Protein AF-0000000074209478 (afdb_homodimer)

Organism: NCBI:txid88382

pLDDT: mean 83.2, std 15.39, range [47.16, 98.06]

Solvent-accessible surface area (backbone atoms only — not comparable to full-atom values): 11309 Å² total; per-residue (Å²): 133,81,71,73,77,68,70,70,72,69,79,75,62,57,63,67,58,50,50,52,51,30,50,51,49,30,54,43,50,51,52,50,49,60,56,48,70,37,58,68,56,39,52,49,30,51,49,51,50,53,49,50,50,53,41,52,52,50,50,49,51,51,32,50,64,69,69,39,89,73,80,72,54,58,20,70,34,52,72,64,50,32,52,51,48,47,52,51,53,52,51,54,42,41,76,72,67,51,70,102,133,81,71,73,77,69,74,71,72,68,80,73,61,58,63,67,58,50,50,53,51,30,50,51,49,31,52,44,50,52,52,51,50,60,56,48,71,38,58,68,57,39,52,49,31,52,47,49,49,52,48,52,50,52,40,52,52,50,50,47,50,52,32,49,64,69,70,40,89,74,78,73,55,57,23,69,32,51,72,64,49,30,52,52,49,49,51,51,53,51,51,52,42,42,75,71,68,52,70,103

Foldseek 3Di:
DPPPPVPPPPPDPDVVVVVVVVVVVVVVVVVVVVQVVPVVSVVVVVVVVVVVVVVLVVLVVLCVVVVHDDPDPCVPADPVRNVVSSVVSVVVVVVVPDDD/DPPPPVPPPPPDPDVVVVVVVVVVVVVVVVVVVVQCVPVVSVVVVVVVVVVVVVVLVVLVVLCVVVVHDDPDPCVPADPVRNVVSSVVSVVVVVVVPDDD

Structure (mmCIF, N/CA/C/O backbone):
data_AF-0000000074209478-model_v1
#
loop_
_entity.id
_entity.type
_entity.pdbx_description
1 polymer 'Uncharacterized protein'
#
loop_
_atom_site.group_PDB
_atom_site.id
_atom_site.type_symbol
_atom_site.label_atom_id
_atom_site.label_alt_id
_atom_site.label_comp_id
_atom_site.label_asym_id
_atom_site.label_entity_id
_atom_site.label_seq_id
_atom_site.pdbx_PDB_ins_code
_atom_site.Cartn_x
_atom_site.Cartn_y
_atom_site.Cartn_z
_atom_site.occupancy
_atom_site.B_iso_or_equiv
_atom_site.auth_seq_id
_atom_site.auth_comp_id
_atom_site.auth_asym_id
_atom_site.auth_atom_id
_atom_site.pdbx_PDB_model_num
ATOM 1 N N . MET A 1 1 ? -29.688 -46.781 -6.461 1 49.22 1 MET A N 1
ATOM 2 C CA . MET A 1 1 ? -29.109 -46.125 -7.637 1 49.22 1 MET A CA 1
ATOM 3 C C . MET A 1 1 ? -28.656 -44.719 -7.309 1 49.22 1 MET A C 1
ATOM 5 O O . MET A 1 1 ? -29.484 -43.812 -7.121 1 49.22 1 MET A O 1
ATOM 9 N N . VAL A 1 2 ? -27.688 -44.562 -6.438 1 57.16 2 VAL A N 1
ATOM 10 C CA . VAL A 1 2 ? -27.141 -43.312 -5.938 1 57.16 2 VAL A CA 1
ATOM 11 C C . VAL A 1 2 ? -26.609 -42.469 -7.105 1 57.16 2 VAL A C 1
ATOM 13 O O . VAL A 1 2 ? -25.875 -42.969 -7.953 1 57.16 2 VAL A O 1
ATOM 16 N N . TRP A 1 3 ? -27.438 -41.656 -7.742 1 52.91 3 TRP A N 1
ATOM 17 C CA . TRP A 1 3 ? -27.031 -40.719 -8.773 1 52.91 3 TRP A CA 1
ATOM 18 C C . TRP A 1 3 ? -25.75 -39.969 -8.359 1 52.91 3 TRP A C 1
ATOM 20 O O . TRP A 1 3 ? -25.734 -39.281 -7.332 1 52.91 3 TRP A O 1
ATOM 30 N N . PRO A 1 4 ? -24.656 -40.344 -8.82 1 51.47 4 PRO A N 1
ATOM 31 C CA . PRO A 1 4 ? -23.469 -39.594 -8.422 1 51.47 4 PRO A CA 1
ATOM 32 C C . PRO A 1 4 ? -23.594 -38.094 -8.695 1 51.47 4 PRO A C 1
ATOM 34 O O . PRO A 1 4 ? -24.234 -37.688 -9.68 1 51.47 4 PRO A O 1
ATOM 37 N N . PHE A 1 5 ? -24.078 -37.312 -7.691 1 52.06 5 PHE A N 1
ATOM 38 C CA . PHE A 1 5 ? -24.031 -35.875 -7.855 1 52.06 5 PHE A CA 1
ATOM 39 C C . PHE A 1 5 ? -22.812 -35.469 -8.664 1 52.06 5 PHE A C 1
ATOM 41 O O . PHE A 1 5 ? -21.672 -35.625 -8.211 1 52.06 5 PHE A O 1
ATOM 48 N N . LEU A 1 6 ? -22.797 -35.75 -9.945 1 48.56 6 LEU A N 1
ATOM 49 C CA . LEU A 1 6 ? -21.766 -35.219 -10.836 1 48.56 6 LEU A CA 1
ATOM 50 C C . LEU A 1 6 ? -21.406 -33.781 -10.461 1 48.56 6 LEU A C 1
ATOM 52 O O . LEU A 1 6 ? -22.234 -32.875 -10.57 1 48.56 6 LEU A O 1
ATOM 56 N N . THR A 1 7 ? -20.859 -33.5 -9.383 1 52 7 THR A N 1
ATOM 57 C CA . THR A 1 7 ? -20.328 -32.156 -9.188 1 52 7 THR A CA 1
ATOM 58 C C . THR A 1 7 ? -19.781 -31.578 -10.5 1 52 7 THR A C 1
ATOM 60 O O . THR A 1 7 ? -18.906 -32.188 -11.125 1 52 7 THR A O 1
ATOM 63 N N . ARG A 1 8 ? -20.734 -31.219 -11.406 1 51.62 8 ARG A N 1
ATOM 64 C CA . ARG A 1 8 ? -20.359 -30.562 -12.656 1 51.62 8 ARG A CA 1
ATOM 65 C C . ARG A 1 8 ? -19.031 -29.828 -12.516 1 51.62 8 ARG A C 1
ATOM 67 O O . ARG A 1 8 ? -18.875 -28.969 -11.656 1 51.62 8 ARG A O 1
ATOM 74 N N . ALA A 1 9 ? -18.047 -30.469 -12.969 1 55.09 9 ALA A N 1
ATOM 75 C CA . ALA A 1 9 ? -16.703 -29.875 -12.992 1 55.09 9 ALA A CA 1
ATOM 76 C C . ALA A 1 9 ? -16.75 -28.438 -13.523 1 55.09 9 ALA A C 1
ATOM 78 O O . ALA A 1 9 ? -17.391 -28.172 -14.539 1 55.09 9 ALA A O 1
ATOM 79 N N . LYS A 1 10 ? -16.969 -27.422 -12.711 1 58.12 10 LYS A N 1
ATOM 80 C CA . LYS A 1 10 ? -16.859 -26.062 -13.203 1 58.12 10 LYS A CA 1
ATOM 81 C C . LYS A 1 10 ? -15.859 -25.953 -14.344 1 58.12 10 LYS A C 1
ATOM 83 O O . LYS A 1 10 ? -14.781 -26.562 -14.289 1 58.12 10 LYS A O 1
ATOM 88 N N . PRO A 1 11 ? -16.422 -25.578 -15.555 1 59.03 11 PRO A N 1
ATOM 89 C CA . PRO A 1 11 ? -15.516 -25.484 -16.703 1 59.03 11 PRO A CA 1
ATOM 90 C C . PRO A 1 11 ? -14.164 -24.859 -16.344 1 59.03 11 PRO A C 1
ATOM 92 O O . PRO A 1 11 ? -14.109 -23.938 -15.531 1 59.03 11 PRO A O 1
ATOM 95 N N . ALA A 1 12 ? -13.148 -25.719 -16.547 1 69.69 12 ALA A N 1
ATOM 96 C CA . ALA A 1 12 ? -11.766 -25.297 -16.359 1 69.69 12 ALA A CA 1
ATOM 97 C C . ALA A 1 12 ? -11.492 -23.984 -17.094 1 69.69 12 ALA A C 1
ATOM 99 O O . ALA A 1 12 ? -12.055 -23.75 -18.172 1 69.69 12 ALA A O 1
ATOM 100 N N . PRO A 1 13 ? -10.984 -22.953 -16.438 1 75.62 13 PRO A N 1
ATOM 101 C CA . PRO A 1 13 ? -10.656 -21.703 -17.125 1 75.62 13 PRO A CA 1
ATOM 102 C C . PRO A 1 13 ? -9.859 -21.938 -18.406 1 75.62 13 PRO A C 1
ATOM 104 O O . PRO A 1 13 ? -9.266 -23 -18.594 1 75.62 13 PRO A O 1
ATOM 107 N N . ASP A 1 14 ? -10.031 -21.125 -19.422 1 86.81 14 ASP A N 1
ATOM 108 C CA . ASP A 1 14 ? -9.258 -21.141 -20.656 1 86.81 14 ASP A CA 1
ATOM 109 C C . ASP A 1 14 ? -7.77 -21.328 -20.359 1 86.81 14 ASP A C 1
ATOM 111 O O . ASP A 1 14 ? -7.156 -20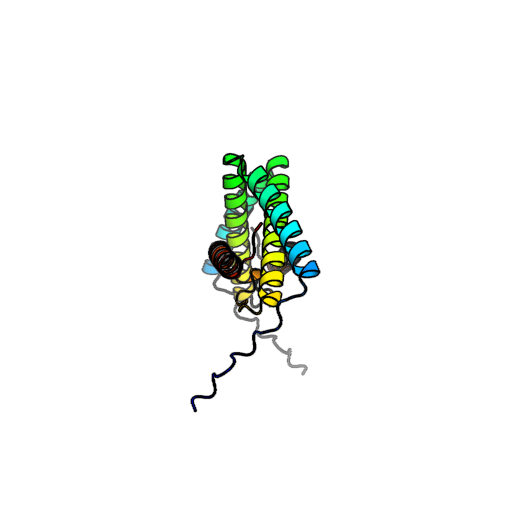.5 -19.672 1 86.81 14 ASP A O 1
ATOM 115 N N . PRO A 1 15 ? -7.281 -22.469 -20.828 1 90.31 15 PRO A N 1
ATOM 116 C CA . PRO A 1 15 ? -5.887 -22.766 -20.5 1 90.31 15 PRO A CA 1
ATOM 117 C C . PRO A 1 15 ? -4.914 -21.703 -21 1 90.31 15 PRO A C 1
ATOM 119 O O . PRO A 1 15 ? -3.861 -21.5 -20.391 1 90.31 15 PRO A O 1
ATOM 122 N N . LEU A 1 16 ? -5.266 -21.078 -22.141 1 93.62 16 LEU A N 1
ATOM 123 C CA . LEU A 1 16 ? -4.383 -20.047 -22.656 1 93.62 16 LEU A CA 1
ATOM 124 C C . LEU A 1 16 ? -4.395 -18.812 -21.75 1 93.62 16 LEU A C 1
ATOM 126 O O . LEU A 1 16 ? -3.355 -18.172 -21.547 1 93.62 16 LEU A O 1
ATOM 130 N N . VAL A 1 17 ? -5.543 -18.516 -21.266 1 94.06 17 VAL A N 1
ATOM 131 C CA . VAL A 1 17 ? -5.652 -17.391 -20.344 1 94.06 17 VAL A CA 1
ATOM 132 C C . VAL A 1 17 ? -4.914 -17.719 -19.047 1 94.06 17 VAL A C 1
ATOM 134 O O . VAL A 1 17 ? -4.188 -16.875 -18.5 1 94.06 17 VAL A O 1
ATOM 137 N N . THR A 1 18 ? -5.082 -18.891 -18.578 1 93.94 18 THR A N 1
ATOM 138 C CA . THR A 1 18 ? -4.402 -19.328 -17.359 1 93.94 18 THR A CA 1
ATOM 139 C C . THR A 1 18 ? -2.889 -19.266 -17.531 1 93.94 18 THR A C 1
ATOM 141 O O . THR A 1 18 ? -2.174 -18.766 -16.656 1 93.94 18 THR A O 1
ATOM 144 N N . LEU A 1 19 ? -2.398 -19.781 -18.625 1 95 19 LEU A N 1
ATOM 145 C CA . LEU A 1 19 ? -0.965 -19.766 -18.891 1 95 19 LEU A CA 1
ATOM 146 C C . LEU A 1 19 ? -0.435 -18.344 -18.938 1 95 19 LEU A C 1
ATOM 148 O O . LEU A 1 19 ? 0.639 -18.047 -18.406 1 95 19 LEU A O 1
ATOM 152 N N . ARG A 1 20 ? -1.225 -17.453 -19.562 1 95.94 20 ARG A N 1
ATOM 153 C CA . ARG A 1 20 ? -0.815 -16.047 -19.656 1 95.94 20 ARG A CA 1
ATOM 154 C C . ARG A 1 20 ? -0.731 -15.414 -18.281 1 95.94 20 ARG A C 1
ATOM 156 O O . ARG A 1 20 ? 0.232 -14.711 -17.969 1 95.94 20 ARG A O 1
ATOM 163 N N . LEU A 1 21 ? -1.727 -15.688 -17.453 1 96.5 21 LEU A N 1
ATOM 164 C CA . LEU A 1 21 ? -1.737 -15.141 -16.094 1 96.5 21 LEU A CA 1
ATOM 165 C C . LEU A 1 21 ? -0.606 -15.734 -15.266 1 96.5 21 LEU A C 1
ATOM 167 O O . LEU A 1 21 ? 0.068 -15.016 -14.523 1 96.5 21 LEU A O 1
ATOM 171 N N . GLN A 1 22 ? -0.352 -16.953 -15.43 1 96.94 22 GLN A N 1
ATOM 172 C CA . GLN A 1 22 ? 0.728 -17.609 -14.695 1 96.94 22 GLN A CA 1
ATOM 173 C C . GLN A 1 22 ? 2.086 -17.047 -15.102 1 96.94 22 GLN A C 1
ATOM 175 O O . GLN A 1 22 ? 2.955 -16.844 -14.25 1 96.94 22 GLN A O 1
ATOM 180 N N . SER A 1 23 ? 2.188 -16.859 -16.328 1 97.81 23 SER A N 1
ATOM 181 C CA . SER A 1 23 ? 3.438 -16.297 -16.812 1 97.81 23 SER A CA 1
ATOM 182 C C . SER A 1 23 ? 3.666 -14.891 -16.25 1 97.81 23 SER A C 1
ATOM 184 O O . SER A 1 23 ? 4.762 -14.578 -15.789 1 97.81 23 SER A O 1
ATOM 186 N N . ARG A 1 24 ? 2.641 -14.078 -16.281 1 97.94 24 ARG A N 1
ATOM 187 C CA . ARG A 1 24 ? 2.748 -12.711 -15.773 1 97.94 24 ARG A CA 1
ATOM 188 C C . ARG A 1 24 ? 2.973 -12.703 -14.266 1 97.94 24 ARG A C 1
ATOM 190 O O . ARG A 1 24 ? 3.785 -11.93 -13.758 1 97.94 24 ARG A O 1
ATOM 197 N N . LEU A 1 25 ? 2.275 -13.531 -13.547 1 97.88 25 LEU A N 1
ATOM 198 C CA . LEU A 1 25 ? 2.492 -13.68 -12.117 1 97.88 25 LEU A CA 1
ATOM 199 C C . LEU A 1 25 ? 3.938 -14.07 -11.82 1 97.88 25 LEU A C 1
ATOM 201 O O . LEU A 1 25 ? 4.555 -13.531 -10.906 1 97.88 25 LEU A O 1
ATOM 205 N N . GLY A 1 26 ? 4.504 -15 -12.609 1 97.81 26 GLY A N 1
ATOM 206 C CA . GLY A 1 26 ? 5.891 -15.406 -12.461 1 97.81 26 GLY A CA 1
ATOM 207 C C . GLY A 1 26 ? 6.875 -14.273 -12.672 1 97.81 26 GLY A C 1
ATOM 208 O O . GLY A 1 26 ? 7.844 -14.133 -11.922 1 97.81 26 GLY A O 1
ATOM 209 N N . GLN A 1 27 ? 6.621 -13.516 -13.672 1 97.94 27 GLN A N 1
ATOM 210 C CA . GLN A 1 27 ? 7.469 -12.375 -13.977 1 97.94 27 GLN A CA 1
ATOM 211 C C . GLN A 1 27 ? 7.465 -11.367 -12.828 1 97.94 27 GLN A C 1
ATOM 213 O O . GLN A 1 27 ? 8.523 -10.883 -12.414 1 97.94 27 GLN A O 1
ATOM 218 N N . LEU A 1 28 ? 6.273 -11.062 -12.328 1 97.5 28 LEU A N 1
ATOM 219 C CA . LEU A 1 28 ? 6.168 -10.102 -11.234 1 97.5 28 LEU A CA 1
ATOM 220 C C . LEU A 1 28 ? 6.785 -10.664 -9.961 1 97.5 28 LEU A C 1
ATOM 222 O O . LEU A 1 28 ? 7.453 -9.945 -9.219 1 97.5 28 LEU A O 1
ATOM 226 N N . ALA A 1 29 ? 6.57 -11.891 -9.727 1 97 29 ALA A N 1
ATOM 227 C CA . ALA A 1 29 ? 7.168 -12.531 -8.562 1 97 29 ALA A CA 1
ATOM 228 C C . ALA A 1 29 ? 8.695 -12.484 -8.625 1 97 29 ALA A C 1
ATOM 230 O O . ALA A 1 29 ? 9.352 -12.219 -7.617 1 97 29 ALA A O 1
ATOM 231 N N . ALA A 1 30 ? 9.258 -12.758 -9.766 1 96.62 30 ALA A N 1
ATOM 232 C CA . ALA A 1 30 ? 10.703 -12.688 -9.953 1 96.62 30 ALA A CA 1
ATOM 233 C C . ALA A 1 30 ? 11.219 -11.266 -9.711 1 96.62 30 ALA A C 1
ATOM 235 O O . ALA A 1 30 ? 12.266 -11.078 -9.094 1 96.62 30 ALA A O 1
ATOM 236 N N . GLU A 1 31 ? 10.453 -10.305 -10.234 1 94.94 31 GLU A N 1
ATOM 237 C CA . GLU A 1 31 ? 10.82 -8.906 -10.023 1 94.94 31 GLU A CA 1
ATOM 238 C C . GLU A 1 31 ?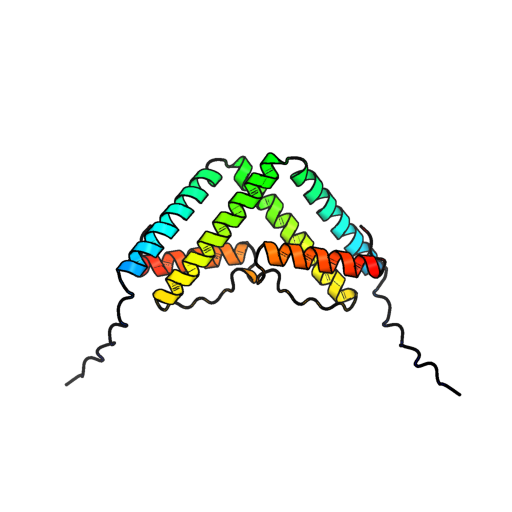 10.805 -8.547 -8.539 1 94.94 31 GLU A C 1
ATOM 240 O O . GLU A 1 31 ? 11.719 -7.871 -8.055 1 94.94 31 GLU A O 1
ATOM 245 N N . LEU A 1 32 ? 9.828 -9 -7.801 1 92.94 32 LEU A N 1
ATOM 246 C CA . LEU A 1 32 ? 9.742 -8.766 -6.363 1 92.94 32 LEU A CA 1
ATOM 247 C C . LEU A 1 32 ? 10.938 -9.391 -5.641 1 92.94 32 LEU A C 1
ATOM 249 O O . LEU A 1 32 ? 11.539 -8.758 -4.77 1 92.94 32 LEU A O 1
ATOM 253 N N . ARG A 1 33 ? 11.273 -10.625 -6.039 1 92.88 33 ARG A N 1
ATOM 254 C CA . ARG A 1 33 ? 12.406 -11.312 -5.426 1 92.88 33 ARG A CA 1
ATOM 255 C C . ARG A 1 33 ? 13.703 -10.547 -5.664 1 92.88 33 ARG A C 1
ATOM 257 O O . ARG A 1 33 ? 14.539 -10.438 -4.766 1 92.88 33 ARG A O 1
ATOM 264 N N . ARG A 1 34 ? 13.828 -10 -6.797 1 91.81 34 ARG A N 1
ATOM 265 C CA . ARG A 1 34 ? 15.031 -9.234 -7.117 1 91.81 34 ARG A CA 1
ATOM 266 C C . ARG A 1 34 ? 15.164 -8.016 -6.219 1 91.81 34 ARG A C 1
ATOM 268 O O . ARG A 1 34 ? 16.25 -7.727 -5.703 1 91.81 34 ARG A O 1
ATOM 275 N N . VAL A 1 35 ? 14.062 -7.348 -6.031 1 85.81 35 VAL A N 1
ATOM 276 C CA . VAL A 1 35 ? 14.07 -6.16 -5.191 1 85.81 35 VAL A CA 1
ATOM 277 C C . VAL A 1 35 ? 14.344 -6.555 -3.74 1 85.81 35 VAL A C 1
ATOM 279 O O . VAL A 1 35 ? 15.062 -5.852 -3.023 1 85.81 35 VAL A O 1
ATOM 282 N N . GLU A 1 36 ? 13.797 -7.645 -3.359 1 88.62 36 GLU A N 1
ATOM 283 C CA . GLU A 1 36 ? 13.883 -8.102 -1.976 1 88.62 36 GLU A CA 1
ATOM 284 C C . GLU A 1 36 ? 15.273 -8.641 -1.656 1 88.62 36 GLU A C 1
ATOM 286 O O . GLU A 1 36 ? 15.617 -8.836 -0.488 1 88.62 36 GLU A O 1
ATOM 291 N N . GLU A 1 37 ? 15.992 -8.984 -2.682 1 90.81 37 GLU A N 1
ATOM 292 C CA . GLU A 1 37 ? 17.359 -9.477 -2.482 1 90.81 37 GLU A CA 1
ATOM 293 C C . GLU A 1 37 ? 18.219 -8.445 -1.755 1 90.81 37 GLU A C 1
ATOM 295 O O . GLU A 1 37 ? 19.25 -8.789 -1.178 1 90.81 37 GLU A O 1
ATOM 300 N N . ASP A 1 38 ? 17.781 -7.191 -1.721 1 88.81 38 ASP A N 1
ATOM 301 C CA . ASP A 1 38 ? 18.406 -6.152 -0.903 1 88.81 38 ASP A CA 1
ATOM 302 C C . ASP A 1 38 ? 17.594 -5.898 0.367 1 88.81 38 ASP A C 1
ATOM 304 O O . ASP A 1 38 ? 16.688 -5.062 0.375 1 88.81 38 ASP A O 1
ATOM 308 N N . PRO A 1 39 ? 18.031 -6.598 1.396 1 86.44 39 PRO A N 1
ATOM 309 C CA . PRO A 1 39 ? 17.234 -6.551 2.621 1 86.44 39 PRO A CA 1
ATOM 310 C C . PRO A 1 39 ? 17.125 -5.145 3.199 1 86.44 39 PRO A C 1
ATOM 312 O O . PRO A 1 39 ? 16.109 -4.812 3.83 1 86.44 39 PRO A O 1
ATOM 315 N N . SER A 1 40 ? 18.156 -4.391 3.039 1 87.19 40 SER A N 1
ATOM 316 C CA . SER A 1 40 ? 18.094 -3.023 3.545 1 87.19 40 SER A CA 1
ATOM 317 C C . SER A 1 40 ? 17.047 -2.197 2.801 1 87.19 40 SER A C 1
ATOM 319 O O . SER A 1 40 ? 16.297 -1.441 3.416 1 87.19 40 SER A O 1
ATOM 321 N N . LEU A 1 41 ? 17.031 -2.363 1.521 1 84.06 41 LEU A N 1
ATOM 322 C CA . LEU A 1 41 ? 16.047 -1.666 0.712 1 84.06 41 LEU A CA 1
ATOM 323 C C . LEU A 1 41 ? 14.625 -2.123 1.068 1 84.06 41 LEU A C 1
ATOM 325 O O . LEU A 1 41 ? 13.727 -1.3 1.217 1 84.06 41 LEU A O 1
ATOM 329 N N . TYR A 1 42 ? 14.539 -3.381 1.231 1 86.88 42 TYR A N 1
ATOM 330 C CA . TYR A 1 42 ? 13.242 -3.953 1.574 1 86.88 42 TYR A CA 1
ATOM 331 C C . TYR A 1 42 ? 12.734 -3.398 2.898 1 86.88 42 TYR A C 1
ATOM 333 O O . TYR A 1 42 ? 11.586 -2.945 2.992 1 86.88 42 TYR A O 1
ATOM 341 N N . ALA A 1 43 ? 13.484 -3.441 3.842 1 89.06 43 ALA A N 1
ATOM 342 C CA . ALA A 1 43 ? 13.117 -2.971 5.172 1 89.06 43 ALA A CA 1
ATOM 343 C C . ALA A 1 43 ? 12.766 -1.487 5.152 1 89.06 43 ALA A C 1
ATOM 345 O O . ALA A 1 43 ? 11.781 -1.066 5.773 1 89.06 43 ALA A O 1
ATOM 346 N N . ARG A 1 44 ? 13.578 -0.752 4.461 1 86.94 44 ARG A N 1
ATOM 347 C CA . ARG A 1 44 ? 13.352 0.687 4.387 1 86.94 44 ARG A CA 1
ATOM 348 C C . ARG A 1 44 ? 12.078 1 3.613 1 86.94 44 ARG A C 1
ATOM 350 O O . ARG A 1 44 ? 11.344 1.925 3.967 1 86.94 44 ARG A O 1
ATOM 357 N N . ALA A 1 45 ? 11.891 0.248 2.561 1 86.69 45 ALA A N 1
ATOM 358 C CA . ALA A 1 45 ? 10.664 0.416 1.791 1 86.69 45 ALA A CA 1
ATOM 359 C C . ALA A 1 45 ? 9.43 0.131 2.65 1 86.69 45 ALA A C 1
ATOM 361 O O . ALA A 1 45 ? 8.477 0.906 2.65 1 86.69 45 ALA A O 1
ATOM 362 N N . HIS A 1 46 ? 9.453 -0.933 3.361 1 87.69 46 HIS A N 1
ATOM 363 C CA . HIS A 1 46 ? 8.344 -1.292 4.242 1 87.69 46 HIS A CA 1
ATOM 364 C C . HIS A 1 46 ? 8.141 -0.24 5.328 1 87.69 46 HIS A C 1
ATOM 366 O O . HIS A 1 46 ? 7.008 0.099 5.668 1 87.69 46 HIS A O 1
ATOM 372 N N . HIS A 1 47 ? 9.242 0.189 5.848 1 88.31 47 HIS A N 1
ATOM 373 C CA . HIS A 1 47 ? 9.156 1.245 6.848 1 88.31 47 HIS A CA 1
ATOM 374 C C . HIS A 1 47 ? 8.453 2.479 6.289 1 88.31 47 HIS A C 1
ATOM 376 O O . HIS A 1 47 ? 7.551 3.029 6.926 1 88.31 47 HIS A O 1
ATOM 382 N N . TRP A 1 48 ? 8.898 2.922 5.148 1 88.19 48 TRP A N 1
ATOM 383 C CA . TRP A 1 48 ? 8.297 4.082 4.5 1 88.19 48 TRP A CA 1
ATOM 384 C C . TRP A 1 48 ? 6.793 3.885 4.328 1 88.19 48 TRP A C 1
ATOM 386 O O . TRP A 1 48 ? 6.004 4.777 4.648 1 88.19 48 TRP A O 1
ATOM 396 N N . PHE A 1 49 ? 6.418 2.76 3.863 1 86.25 49 PHE A N 1
ATOM 397 C CA . PHE A 1 49 ? 5.004 2.486 3.623 1 86.25 49 PHE A CA 1
ATOM 398 C C . PHE A 1 49 ? 4.227 2.463 4.934 1 86.25 49 PHE A C 1
ATOM 400 O O . PHE A 1 49 ? 3.086 2.924 4.996 1 86.25 49 PHE A O 1
ATOM 407 N N . ALA A 1 50 ? 4.801 1.834 5.895 1 89.5 50 ALA A N 1
ATOM 408 C CA . ALA A 1 50 ? 4.145 1.802 7.199 1 89.5 50 ALA A CA 1
ATOM 409 C C . ALA A 1 50 ? 3.91 3.213 7.727 1 89.5 50 ALA A C 1
ATOM 411 O O . ALA A 1 50 ? 2.836 3.512 8.258 1 89.5 50 ALA A O 1
ATOM 412 N N . VAL A 1 51 ? 4.906 4.062 7.574 1 91.19 51 VAL A N 1
ATOM 413 C CA . VAL A 1 51 ? 4.801 5.449 8.023 1 91.19 51 VAL A CA 1
ATOM 414 C C . VAL A 1 51 ? 3.744 6.18 7.199 1 91.19 51 VAL A C 1
ATOM 416 O O . VAL A 1 51 ? 2.916 6.91 7.746 1 91.19 51 VAL A O 1
ATOM 419 N N . GLN A 1 52 ? 3.826 6.008 5.914 1 90.5 52 GLN A N 1
ATOM 420 C CA . GLN A 1 52 ? 2.846 6.637 5.035 1 90.5 52 GLN A CA 1
ATOM 421 C C . GLN A 1 52 ? 1.428 6.195 5.391 1 90.5 52 GLN A C 1
ATOM 423 O O . GLN A 1 52 ? 0.512 7.02 5.445 1 90.5 52 GLN A O 1
ATOM 428 N N . ASN A 1 53 ? 1.243 4.918 5.652 1 87.56 53 ASN A N 1
ATOM 429 C CA . ASN A 1 53 ? -0.065 4.402 6.039 1 87.56 53 ASN A CA 1
ATOM 430 C C . ASN A 1 53 ? -0.543 5.012 7.352 1 87.56 53 ASN A C 1
ATOM 432 O O . ASN A 1 53 ? -1.723 5.34 7.496 1 87.56 53 ASN A O 1
ATOM 436 N N . ALA A 1 54 ? 0.31 5.047 8.258 1 92.56 54 ALA A N 1
ATOM 437 C CA . ALA A 1 54 ? -0.029 5.672 9.531 1 92.56 54 ALA A CA 1
ATOM 438 C C . ALA A 1 54 ? -0.411 7.137 9.344 1 92.56 54 ALA A C 1
ATOM 440 O O . ALA A 1 54 ? -1.36 7.625 9.961 1 92.56 54 ALA A O 1
ATOM 441 N N . TYR A 1 55 ? 0.386 7.824 8.484 1 94.12 55 TYR A N 1
ATOM 442 C CA . TYR A 1 55 ? 0.081 9.219 8.18 1 94.12 55 TYR A CA 1
ATOM 443 C C . TYR A 1 55 ? -1.313 9.352 7.574 1 94.12 55 TYR A C 1
ATOM 445 O O . TYR A 1 55 ? -2.111 10.18 8.016 1 94.12 55 TYR A O 1
ATOM 453 N N . ASP A 1 56 ? -1.612 8.578 6.625 1 91.12 56 ASP A N 1
ATOM 454 C CA . ASP A 1 56 ? -2.908 8.617 5.957 1 91.12 56 ASP A CA 1
ATOM 455 C C . ASP A 1 56 ? -4.043 8.336 6.938 1 91.12 56 ASP A C 1
ATOM 457 O O . ASP A 1 56 ? -5.105 8.953 6.863 1 91.12 56 ASP A O 1
ATOM 461 N N . ALA A 1 57 ? -3.84 7.414 7.805 1 90.06 57 ALA A N 1
ATOM 462 C CA . ALA A 1 57 ? -4.855 7.074 8.797 1 90.06 57 ALA A CA 1
ATOM 463 C C . ALA A 1 57 ? -5.133 8.258 9.727 1 90.06 57 ALA A C 1
ATOM 465 O O . ALA A 1 57 ? -6.289 8.547 10.039 1 90.06 57 ALA A O 1
ATOM 466 N N . LEU A 1 58 ? -4.07 8.906 10.102 1 94.06 58 LEU A N 1
ATOM 467 C CA . LEU A 1 58 ? -4.23 10.07 10.977 1 94.06 58 LEU A CA 1
ATOM 468 C C . LEU A 1 58 ? -4.902 11.219 10.234 1 94.06 58 LEU A C 1
ATOM 470 O O . LEU A 1 58 ? -5.684 11.969 10.828 1 94.06 58 LEU A O 1
ATOM 474 N N . LEU A 1 59 ? -4.559 11.344 8.969 1 93.88 59 LEU A N 1
ATOM 475 C CA . LEU A 1 59 ? -5.195 12.352 8.141 1 93.88 59 LEU A CA 1
ATOM 476 C C . LEU A 1 59 ? -6.703 12.133 8.07 1 93.88 59 LEU A C 1
ATOM 478 O O . LEU A 1 59 ? -7.48 13.078 8.227 1 93.88 59 LEU A O 1
ATOM 482 N N . ARG A 1 60 ? -7.098 10.945 7.953 1 91.25 60 ARG A N 1
ATOM 483 C CA . ARG A 1 60 ? -8.516 10.609 7.91 1 91.25 60 ARG A CA 1
ATOM 484 C C . ARG A 1 60 ? -9.195 10.914 9.242 1 91.25 60 ARG A C 1
ATOM 486 O O . ARG A 1 60 ? -10.32 11.414 9.273 1 91.25 60 ARG A O 1
ATOM 493 N N . GLU A 1 61 ? -8.539 10.555 10.242 1 92.5 61 GLU A N 1
ATOM 494 C CA . GLU A 1 61 ? -9.07 10.859 11.562 1 92.5 61 GLU A CA 1
ATOM 495 C C . GLU A 1 61 ? -9.273 12.359 11.742 1 92.5 61 GLU A C 1
ATOM 497 O O . GLU A 1 61 ? -10.305 12.797 12.258 1 92.5 61 GLU A O 1
ATOM 502 N N . ALA A 1 62 ? -8.219 13.086 11.352 1 94.5 62 ALA A N 1
ATOM 503 C CA . ALA A 1 62 ? -8.312 14.539 11.422 1 94.5 62 ALA A CA 1
ATOM 504 C C . ALA A 1 62 ? -9.477 15.055 10.586 1 94.5 62 ALA A C 1
ATOM 506 O O . ALA A 1 62 ? -10.211 15.945 11.016 1 94.5 62 ALA A O 1
ATOM 507 N N . CYS A 1 63 ? -9.633 14.484 9.414 1 93.44 63 CYS A N 1
ATOM 508 C CA . CYS A 1 63 ? -10.734 14.875 8.547 1 93.44 63 CYS A CA 1
ATOM 509 C C . CYS A 1 63 ? -12.078 14.594 9.211 1 93.44 63 CYS A C 1
ATOM 511 O O . CYS A 1 63 ? -12.984 15.422 9.148 1 93.44 63 CYS A O 1
ATOM 513 N N . ARG A 1 64 ? -12.203 13.523 9.773 1 90.62 64 ARG A N 1
ATOM 514 C CA . ARG A 1 64 ? -13.43 13.188 10.477 1 90.62 64 ARG A CA 1
ATOM 515 C C . ARG A 1 64 ? -13.719 14.195 11.586 1 90.62 64 ARG A C 1
ATOM 517 O O . ARG A 1 64 ? -14.852 14.664 11.734 1 90.62 64 ARG A O 1
ATOM 524 N N . LEU A 1 65 ? -12.688 14.43 12.32 1 90.81 65 LEU A N 1
ATOM 525 C CA . LEU A 1 65 ? -12.828 15.391 13.406 1 90.81 65 LEU A CA 1
ATOM 526 C C . LEU A 1 65 ? -13.273 16.75 12.883 1 90.81 65 LEU A C 1
ATOM 528 O O . LEU A 1 65 ? -14.039 17.469 13.547 1 90.81 65 LEU A O 1
ATOM 532 N N . ALA A 1 66 ? -12.797 17.047 11.727 1 90.69 66 ALA A N 1
ATOM 533 C CA . ALA A 1 66 ? -13.109 18.344 11.109 1 90.69 66 ALA A CA 1
ATOM 534 C C . ALA A 1 66 ? -14.406 18.266 10.32 1 90.69 66 ALA A C 1
ATOM 536 O O . ALA A 1 66 ? -14.781 19.234 9.641 1 90.69 66 ALA A O 1
ATOM 537 N N . ASP A 1 67 ? -15.055 17.062 10.273 1 88.75 67 ASP A N 1
ATOM 538 C CA . ASP A 1 67 ? -16.312 16.828 9.578 1 88.75 67 ASP A CA 1
ATOM 539 C C . ASP A 1 67 ? -16.141 16.984 8.07 1 88.75 67 ASP A C 1
ATOM 541 O O . ASP A 1 67 ? -16.969 17.609 7.402 1 88.75 67 ASP A O 1
ATOM 545 N N . LEU A 1 68 ? -15.102 16.641 7.641 1 89.12 68 LEU A N 1
ATOM 546 C CA . LEU A 1 68 ? -14.828 16.562 6.207 1 89.12 68 LEU A CA 1
ATOM 547 C C . LEU A 1 68 ? -15.109 15.156 5.676 1 89.12 68 LEU A C 1
ATOM 549 O O . LEU A 1 68 ? -14.898 14.164 6.379 1 89.12 68 LEU A O 1
ATOM 553 N N . PRO A 1 69 ? -15.656 15.117 4.426 1 83.12 69 PRO A N 1
ATOM 554 C CA . PRO A 1 69 ? -15.883 13.789 3.852 1 83.12 69 PRO A CA 1
ATOM 555 C C . PRO A 1 69 ? -14.594 12.992 3.693 1 83.12 69 PRO A C 1
ATOM 557 O O . PRO A 1 69 ? -13.547 13.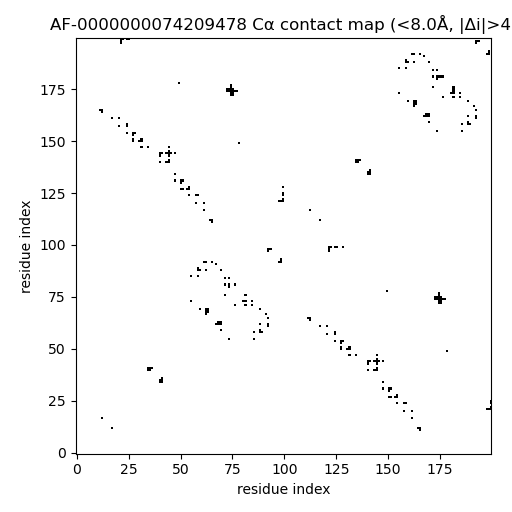562 3.375 1 83.12 69 PRO A O 1
ATOM 560 N N . THR A 1 70 ? -14.641 11.906 4.203 1 76.62 70 THR A N 1
ATOM 561 C CA . THR A 1 70 ? -13.531 10.984 3.971 1 76.62 70 THR A CA 1
ATOM 562 C C . THR A 1 70 ? -13.961 9.828 3.074 1 76.62 70 THR A C 1
ATOM 564 O O . THR A 1 70 ? -15.039 9.25 3.271 1 76.62 70 THR A O 1
ATOM 567 N N . ASP A 1 71 ? -13.969 10.023 1.771 1 62.47 71 ASP A N 1
ATOM 568 C CA . ASP A 1 71 ? -14.469 8.953 0.908 1 62.47 71 ASP A CA 1
ATOM 569 C C . ASP A 1 71 ? -13.656 7.672 1.092 1 62.47 71 ASP A C 1
ATOM 571 O O . ASP A 1 71 ? -14.211 6.57 1.054 1 62.47 71 ASP A O 1
ATOM 575 N N . ALA A 1 72 ? -12.305 7.938 0.723 1 57.03 72 ALA A N 1
ATOM 576 C CA . ALA A 1 72 ? -11.602 6.773 0.19 1 57.03 72 ALA A CA 1
ATOM 577 C C . ALA A 1 72 ? -11.07 5.891 1.315 1 57.03 72 ALA A C 1
ATOM 579 O O . ALA A 1 72 ? -10.594 6.391 2.334 1 57.03 72 ALA A O 1
ATOM 580 N N . ASP A 1 73 ? -11.734 4.816 1.411 1 52.09 73 ASP A N 1
ATOM 581 C CA . ASP A 1 73 ? -10.938 3.818 2.119 1 52.09 73 ASP A CA 1
ATOM 582 C C . ASP A 1 73 ? -9.578 3.621 1.454 1 52.09 73 ASP A C 1
ATOM 584 O O . ASP A 1 73 ? -9.5 3.141 0.323 1 52.09 73 ASP A O 1
ATOM 588 N N . PRO A 1 74 ? -8.562 4.418 1.897 1 51.81 74 PRO A N 1
ATOM 589 C CA . PRO A 1 74 ? -7.23 4.336 1.291 1 51.81 74 PRO A CA 1
ATOM 590 C C . PRO A 1 74 ? -6.934 2.961 0.703 1 51.81 74 PRO A C 1
ATOM 592 O O . PRO A 1 74 ? -6.211 2.854 -0.293 1 51.81 74 PRO A O 1
ATOM 595 N N . LEU A 1 75 ? -7.586 1.962 1.346 1 47.56 75 LEU A N 1
ATOM 596 C CA . LEU A 1 75 ? -7.285 0.589 0.955 1 47.56 75 LEU A CA 1
ATOM 597 C C . LEU A 1 75 ? -7.836 0.287 -0.435 1 47.56 75 LEU A C 1
ATOM 599 O O . LEU A 1 75 ? -7.352 -0.622 -1.114 1 47.56 75 LEU A O 1
ATOM 603 N N . ARG A 1 76 ? -8.805 1.173 -0.836 1 51.84 76 ARG A N 1
ATOM 604 C CA . ARG A 1 76 ? -9.445 0.948 -2.127 1 51.84 76 ARG A CA 1
ATOM 605 C C . ARG A 1 76 ? -8.789 1.784 -3.219 1 51.84 76 ARG A C 1
ATOM 607 O O . ARG A 1 76 ? -9.086 1.612 -4.402 1 51.84 76 ARG A O 1
ATOM 614 N N . ALA A 1 77 ? -7.938 2.43 -2.703 1 55.28 77 ALA A N 1
ATOM 615 C CA . ALA A 1 77 ? -7.418 3.383 -3.68 1 55.28 77 ALA A CA 1
ATOM 616 C C . ALA A 1 77 ? -6.129 2.871 -4.316 1 55.28 77 ALA A C 1
ATOM 618 O O . ALA A 1 77 ? -5.328 2.201 -3.66 1 55.28 77 ALA A O 1
ATOM 619 N N . SER A 1 78 ? -6.082 2.787 -5.605 1 62.41 78 SER A N 1
ATOM 620 C CA . SER A 1 78 ? -4.758 2.703 -6.207 1 62.41 78 SER A CA 1
ATOM 621 C C . SER A 1 78 ? -3.783 3.666 -5.535 1 62.41 78 SER A C 1
ATOM 623 O O . SER A 1 78 ? -4.199 4.582 -4.824 1 62.41 78 SER A O 1
ATOM 625 N N . GLU A 1 79 ? -2.527 3.238 -5.535 1 66.38 79 GLU A N 1
ATOM 626 C CA . GLU A 1 79 ? -1.524 4.137 -4.973 1 66.38 79 GLU A CA 1
ATOM 627 C C . GLU A 1 79 ? -1.752 5.574 -5.434 1 66.38 79 GLU A C 1
ATOM 629 O O . GLU A 1 79 ? -1.631 6.512 -4.641 1 66.38 79 GLU A O 1
ATOM 634 N N . ARG A 1 80 ? -2.074 5.688 -6.688 1 67 80 ARG A N 1
ATOM 635 C CA . ARG A 1 80 ? -2.314 7.02 -7.238 1 67 80 ARG A CA 1
ATOM 636 C C . ARG A 1 80 ? -3.551 7.656 -6.613 1 67 80 ARG A C 1
ATOM 638 O O . ARG A 1 80 ? -3.523 8.82 -6.219 1 67 80 ARG A O 1
ATOM 645 N N . SER A 1 81 ? -4.508 6.852 -6.496 1 74.88 81 SER A N 1
ATOM 646 C CA . SER A 1 81 ? -5.746 7.363 -5.914 1 74.88 81 SER A CA 1
ATOM 647 C C . SER A 1 81 ? -5.551 7.738 -4.449 1 74.88 81 SER A C 1
ATOM 649 O O . SER A 1 81 ? -6.086 8.742 -3.982 1 74.88 81 SER A O 1
ATOM 651 N N . ALA A 1 82 ? -4.641 6.941 -3.9 1 79.38 82 ALA A N 1
ATOM 652 C CA . ALA A 1 82 ? -4.363 7.223 -2.494 1 79.38 82 ALA A CA 1
ATOM 653 C C . ALA A 1 82 ? -3.607 8.539 -2.336 1 79.38 82 ALA A C 1
ATOM 655 O O . ALA A 1 82 ? -3.885 9.312 -1.421 1 79.38 82 ALA A O 1
ATOM 656 N N . ALA A 1 83 ? -2.67 8.742 -3.236 1 84.56 83 ALA A N 1
ATOM 657 C CA . ALA A 1 83 ? -1.88 9.969 -3.211 1 84.56 83 ALA A CA 1
ATOM 658 C C . ALA A 1 83 ? -2.758 11.195 -3.473 1 84.56 83 ALA A C 1
ATOM 660 O O . ALA A 1 83 ? -2.602 12.227 -2.82 1 84.56 83 ALA A O 1
ATOM 661 N N . ASP A 1 84 ? -3.639 11.055 -4.406 1 87.06 84 ASP A N 1
ATOM 662 C CA . ASP A 1 84 ? -4.562 12.141 -4.73 1 87.06 84 ASP A CA 1
ATOM 663 C C . ASP A 1 84 ? -5.469 12.461 -3.543 1 87.06 84 ASP A C 1
ATOM 665 O O . ASP A 1 84 ? -5.695 13.633 -3.227 1 87.06 84 ASP A O 1
ATOM 669 N N . GLU A 1 85 ? -5.996 11.406 -2.994 1 88.5 85 GLU A N 1
ATOM 670 C CA . GLU A 1 85 ? -6.879 11.594 -1.846 1 88.5 85 GLU A CA 1
ATOM 671 C C . GLU A 1 85 ? -6.129 12.211 -0.67 1 88.5 85 GLU A C 1
ATOM 673 O O . GLU A 1 85 ? -6.66 13.086 0.023 1 88.5 85 GLU A O 1
ATOM 678 N N . ARG A 1 86 ? -4.957 11.812 -0.496 1 90.81 86 ARG A N 1
ATOM 679 C CA . ARG A 1 86 ? -4.113 12.383 0.545 1 90.81 86 ARG A CA 1
ATOM 680 C C . ARG A 1 86 ? -3.934 13.883 0.337 1 90.81 86 ARG A C 1
ATOM 682 O O . ARG A 1 86 ? -4.105 14.672 1.271 1 90.81 86 ARG A O 1
ATOM 689 N N . LEU A 1 87 ? -3.629 14.195 -0.863 1 92.62 87 LEU A N 1
ATOM 690 C CA . LEU A 1 87 ? -3.445 15.609 -1.189 1 92.62 87 LEU A CA 1
ATOM 691 C C . LEU A 1 87 ? -4.73 16.391 -0.938 1 92.62 87 LEU A C 1
ATOM 693 O O . LEU A 1 87 ? -4.691 17.484 -0.374 1 92.62 87 LEU A O 1
ATOM 697 N N . ARG A 1 88 ? -5.809 15.828 -1.367 1 92.25 88 ARG A N 1
ATOM 698 C CA . ARG A 1 88 ? -7.102 16.469 -1.16 1 92.25 88 ARG A CA 1
ATOM 699 C C . ARG A 1 88 ? -7.371 16.688 0.324 1 92.25 88 ARG A C 1
ATOM 701 O O . ARG A 1 88 ? -7.781 17.781 0.731 1 92.25 88 ARG A O 1
ATOM 708 N N . GLU A 1 89 ? -7.215 15.648 1.141 1 93.56 89 GLU A N 1
ATOM 709 C CA . GLU A 1 89 ? -7.426 15.727 2.582 1 93.56 89 GLU A CA 1
ATOM 710 C C . GLU A 1 89 ? -6.508 16.766 3.217 1 93.56 89 GLU A C 1
ATOM 712 O O . GLU A 1 89 ? -6.941 17.547 4.066 1 93.56 89 GLU A O 1
ATOM 717 N N . GLU A 1 90 ? -5.25 16.812 2.832 1 95.88 90 GLU A N 1
ATOM 718 C CA . GLU A 1 90 ? -4.297 17.781 3.346 1 95.88 90 GLU A CA 1
ATOM 719 C C . GLU A 1 90 ? -4.754 19.219 3.051 1 95.88 90 GLU A C 1
ATOM 721 O O . GLU A 1 90 ? -4.707 20.078 3.926 1 95.88 90 GLU A O 1
ATOM 726 N N . LEU A 1 91 ? -5.121 19.422 1.828 1 94.88 91 LEU A N 1
ATOM 727 C CA . LEU A 1 91 ? -5.547 20.75 1.398 1 94.88 91 LEU A CA 1
ATOM 728 C C . LEU A 1 91 ? -6.797 21.203 2.154 1 94.88 91 LEU A C 1
ATOM 730 O O . LEU A 1 91 ? -6.891 22.344 2.592 1 94.88 91 LEU A O 1
ATOM 734 N N . GLU A 1 92 ? -7.723 20.312 2.277 1 93.12 92 GLU A N 1
ATOM 735 C CA . GLU A 1 92 ? -8.961 20.625 2.99 1 93.12 92 GLU A CA 1
ATOM 736 C C . GLU A 1 92 ? -8.688 20.984 4.445 1 93.12 92 GLU A C 1
ATOM 738 O O . GLU A 1 92 ? -9.211 21.984 4.957 1 93.12 92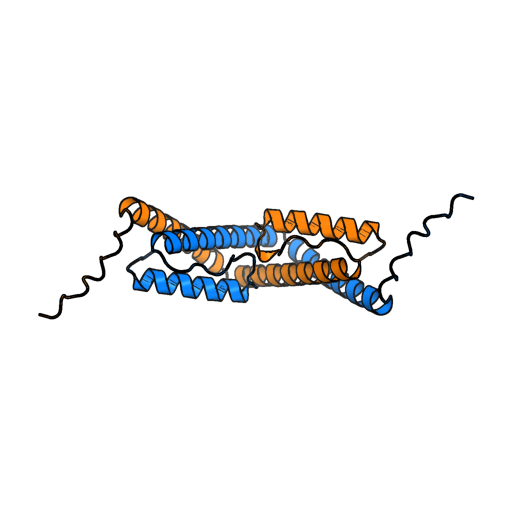 GLU A O 1
ATOM 743 N N . LEU A 1 93 ? -7.891 20.188 5.078 1 94.44 93 LEU A N 1
ATOM 744 C CA . LEU A 1 93 ? -7.555 20.469 6.469 1 94.44 93 LEU A CA 1
ATOM 745 C C . LEU A 1 93 ? -6.848 21.812 6.594 1 94.44 93 LEU A C 1
ATOM 747 O O . LEU A 1 93 ? -7.145 22.594 7.5 1 94.44 93 LEU A O 1
ATOM 751 N N . SER A 1 94 ? -5.891 22.078 5.684 1 94.44 94 SER A N 1
ATOM 752 C CA . SER A 1 94 ? -5.176 23.359 5.691 1 94.44 94 SER A CA 1
ATOM 753 C C . SER A 1 94 ? -6.133 24.531 5.539 1 94.44 94 SER A C 1
ATOM 755 O O . SER A 1 94 ? -5.965 25.562 6.188 1 94.44 94 SER A O 1
ATOM 757 N N . SER A 1 95 ? -7.09 24.344 4.664 1 92.88 95 SER A N 1
ATOM 758 C CA . SER A 1 95 ? -8.062 25.391 4.422 1 92.88 95 SER A CA 1
ATOM 759 C C . SER A 1 95 ? -8.891 25.688 5.672 1 92.88 95 SER A C 1
ATOM 761 O O . SER A 1 95 ? -9.484 26.766 5.801 1 92.88 95 SER A O 1
ATOM 763 N N . ARG A 1 96 ? -8.891 24.75 6.598 1 89.75 96 ARG A N 1
ATOM 764 C CA . ARG A 1 96 ? -9.656 24.906 7.832 1 89.75 96 ARG A CA 1
ATOM 765 C C . ARG A 1 96 ? -8.75 25.312 8.992 1 89.75 96 ARG A C 1
ATOM 767 O O . ARG A 1 96 ? -9.164 25.25 10.156 1 89.75 96 ARG A O 1
ATOM 774 N N . GLY A 1 97 ? -7.488 25.578 8.664 1 91.44 97 GLY A N 1
ATOM 775 C CA . GLY A 1 97 ? -6.586 26.156 9.648 1 91.44 97 GLY A CA 1
ATOM 776 C C . GLY A 1 97 ? -5.645 25.141 10.273 1 91.44 97 GLY A C 1
ATOM 777 O O . GLY A 1 97 ? -4.855 25.484 11.156 1 91.44 97 GLY A O 1
ATOM 778 N N . TRP A 1 98 ? -5.758 23.922 9.922 1 92.94 98 TRP A N 1
ATOM 779 C CA . TRP A 1 98 ? -4.824 22.922 10.422 1 92.94 98 TRP A CA 1
ATOM 780 C C . TRP A 1 98 ? -3.43 23.141 9.852 1 92.94 98 TRP A C 1
ATOM 782 O O . TRP A 1 98 ? -3.281 23.578 8.703 1 92.94 98 TRP A O 1
ATOM 792 N N . SER A 1 99 ? -2.359 22.875 10.672 1 92.94 99 SER A N 1
ATOM 793 C CA . SER A 1 99 ? -0.982 23.016 10.203 1 92.94 99 SER A CA 1
ATOM 794 C C . SER A 1 99 ? -0.06 22.031 10.914 1 92.94 99 SER A C 1
ATOM 796 O O . SER A 1 99 ? -0.253 21.734 12.094 1 92.94 99 SER A O 1
ATOM 798 N N . TRP A 1 100 ? 0.809 21.547 10.109 1 94.31 100 TRP A N 1
ATOM 799 C CA . TRP A 1 100 ? 1.849 20.672 10.656 1 94.31 100 TRP A CA 1
ATOM 800 C C . TRP A 1 100 ? 3.074 20.656 9.75 1 94.31 100 TRP A C 1
ATOM 802 O O . TRP A 1 100 ? 2.992 21.047 8.578 1 94.31 100 TRP A O 1
ATOM 812 N N . MET B 1 1 ? -36.656 41.656 7.844 1 49.62 1 MET B N 1
ATOM 813 C CA . MET B 1 1 ? -35.906 41.156 8.977 1 49.62 1 MET B CA 1
ATOM 814 C C . MET B 1 1 ?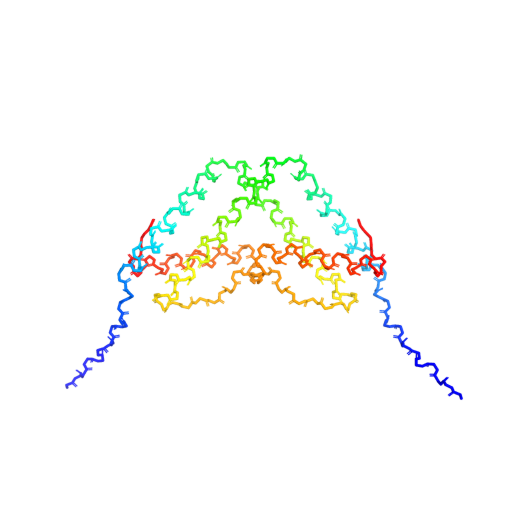 -35.25 39.812 8.641 1 49.62 1 MET B C 1
ATOM 816 O O . MET B 1 1 ? -35.938 38.781 8.508 1 49.62 1 MET B O 1
ATOM 820 N N . VAL B 1 2 ? -34.344 39.781 7.695 1 57.94 2 VAL B N 1
ATOM 821 C CA . VAL B 1 2 ? -33.625 38.625 7.184 1 57.94 2 VAL B CA 1
ATOM 822 C C . VAL B 1 2 ? -32.875 37.938 8.328 1 57.94 2 VAL B C 1
ATOM 824 O O . VAL B 1 2 ? -32.188 38.594 9.109 1 57.94 2 VAL B O 1
ATOM 827 N N . TRP B 1 3 ? -33.531 37.031 9.031 1 54 3 TRP B N 1
ATOM 828 C CA . TRP B 1 3 ? -32.906 36.188 10.047 1 54 3 TRP B CA 1
ATOM 829 C C . TRP B 1 3 ? -31.562 35.656 9.555 1 54 3 TRP B C 1
ATOM 831 O O . TRP B 1 3 ? -31.5 34.938 8.547 1 54 3 TRP B O 1
ATOM 841 N N . PRO B 1 4 ? -30.5 36.188 9.938 1 52.38 4 PRO B N 1
ATOM 842 C CA . PRO B 1 4 ? -29.234 35.625 9.469 1 52.38 4 PRO B CA 1
ATOM 843 C C . PRO B 1 4 ? -29.094 34.156 9.789 1 52.38 4 PRO B C 1
ATOM 845 O O . PRO B 1 4 ? -29.594 33.688 10.812 1 52.38 4 PRO B O 1
ATOM 848 N N . PHE B 1 5 ? -29.531 33.25 8.859 1 52.22 5 PHE B N 1
ATOM 849 C CA . PHE B 1 5 ? -29.234 31.844 9.047 1 52.22 5 PHE B CA 1
ATOM 850 C C . PHE B 1 5 ? -27.891 31.672 9.766 1 52.22 5 PHE B C 1
ATOM 852 O O . PHE B 1 5 ? -26.844 31.969 9.211 1 52.22 5 PHE B O 1
ATOM 859 N N . LEU B 1 6 ? -27.828 31.984 11.023 1 49.28 6 LEU B N 1
ATOM 860 C CA . LEU B 1 6 ? -26.656 31.656 11.836 1 49.28 6 LEU B CA 1
ATOM 861 C C . LEU B 1 6 ? -26.109 30.281 11.461 1 49.28 6 LEU B C 1
ATOM 863 O O . LEU B 1 6 ? -26.781 29.266 11.633 1 49.28 6 LEU B O 1
ATOM 867 N N . THR B 1 7 ? -25.594 30.047 10.344 1 52.03 7 THR B N 1
ATOM 868 C CA . THR B 1 7 ? -24.875 28.797 10.133 1 52.03 7 THR B CA 1
ATOM 869 C C . THR B 1 7 ? -24.172 28.344 11.414 1 52.03 7 THR B C 1
ATOM 871 O O . THR B 1 7 ? -23.344 29.078 11.969 1 52.03 7 THR B O 1
ATOM 874 N N . ARG B 1 8 ? -24.984 27.844 12.391 1 51.84 8 ARG B N 1
ATOM 875 C CA . ARG B 1 8 ? -24.438 27.281 13.625 1 51.84 8 ARG B CA 1
ATOM 876 C C . ARG B 1 8 ? -23.016 26.766 13.406 1 51.84 8 ARG B C 1
ATOM 878 O O . ARG B 1 8 ? -22.797 25.922 12.547 1 51.84 8 ARG B O 1
ATOM 885 N N . ALA B 1 9 ? -22.125 27.547 13.766 1 55.41 9 ALA B N 1
ATOM 886 C CA . ALA B 1 9 ? -20.703 27.172 13.711 1 55.41 9 ALA B CA 1
ATOM 887 C C . ALA B 1 9 ? -20.484 25.781 14.273 1 55.41 9 ALA B C 1
ATOM 889 O O . ALA B 1 9 ? -21.016 25.438 15.336 1 55.41 9 ALA B O 1
ATOM 890 N N . LYS B 1 10 ? -20.578 24.703 13.508 1 58 10 LYS B N 1
ATOM 891 C CA . LYS B 1 10 ? -20.219 23.375 14.016 1 58 10 LYS B CA 1
ATOM 892 C C . LYS B 1 10 ? -19.141 23.469 15.086 1 58 10 LYS B C 1
ATOM 894 O O . LYS B 1 10 ? -18.188 24.234 14.953 1 58 10 LYS B O 1
ATOM 899 N N . PRO B 1 11 ? -19.562 23.031 16.312 1 59 11 PRO B N 1
ATOM 900 C CA . PRO B 1 11 ? -18.594 23.109 17.406 1 59 11 PRO B CA 1
ATOM 901 C C . PRO B 1 11 ? -17.188 22.703 16.984 1 59 11 PRO B C 1
ATOM 903 O O . PRO B 1 11 ? -17.016 21.797 16.172 1 59 11 PRO B O 1
ATOM 906 N N . ALA B 1 12 ? -16.312 23.75 17.109 1 69.62 12 ALA B N 1
ATOM 907 C CA . ALA B 1 12 ? -14.891 23.562 16.844 1 69.62 12 ALA B CA 1
ATOM 908 C C . ALA B 1 12 ? -14.359 22.328 17.562 1 69.62 12 ALA B C 1
ATOM 910 O O . ALA B 1 12 ? -14.812 22.016 18.672 1 69.62 12 ALA B O 1
ATOM 911 N N . PRO B 1 13 ? -13.742 21.375 16.875 1 75.56 13 PRO B N 1
ATOM 912 C CA . PRO B 1 13 ? -13.164 20.203 17.562 1 75.56 13 PRO B CA 1
ATOM 913 C C . PRO B 1 13 ? -12.344 20.594 18.781 1 75.56 13 PRO B C 1
ATOM 915 O O . PRO B 1 13 ? -11.922 21.734 18.922 1 75.56 13 PRO B O 1
ATOM 918 N N . ASP B 1 14 ? -12.312 19.766 19.812 1 86.75 14 ASP B N 1
ATOM 919 C CA . ASP B 1 14 ? -11.469 19.922 21 1 86.75 14 ASP B CA 1
ATOM 920 C C . ASP B 1 14 ? -10.055 20.359 20.609 1 86.75 14 ASP B C 1
ATOM 922 O O . ASP B 1 14 ? -9.352 19.641 19.891 1 86.75 14 ASP B O 1
ATOM 926 N N . PRO B 1 15 ? -9.742 21.578 21.031 1 90.31 15 PRO B N 1
ATOM 927 C CA . PRO B 1 15 ? -8.445 22.109 20.609 1 90.31 15 PRO B CA 1
ATOM 928 C C . PRO B 1 15 ? -7.277 21.234 21.062 1 90.31 15 PRO B C 1
ATOM 930 O O . PRO B 1 15 ? -6.242 21.188 20.391 1 90.31 15 PRO B O 1
ATOM 933 N N . LEU B 1 16 ? -7.445 20.562 22.219 1 93.62 16 LEU B N 1
ATOM 934 C CA . LEU B 1 16 ? -6.371 19.703 22.688 1 93.62 16 LEU B CA 1
ATOM 935 C C . LEU B 1 16 ? -6.23 18.469 21.781 1 93.62 16 LEU B C 1
ATOM 937 O O . LEU B 1 16 ? -5.117 18.016 21.516 1 93.62 16 LEU B O 1
ATOM 941 N N . VAL B 1 17 ? -7.348 17.984 21.375 1 94.06 17 VAL B N 1
ATOM 942 C CA . VAL B 1 17 ? -7.324 16.844 20.469 1 94.06 17 VAL B CA 1
ATOM 943 C C . VAL B 1 17 ? -6.734 17.266 19.125 1 94.06 17 VAL B C 1
ATOM 945 O O . VAL B 1 17 ? -5.91 16.547 18.547 1 94.06 17 VAL B O 1
ATOM 948 N N . THR B 1 18 ? -7.117 18.391 18.656 1 93.94 18 THR B N 1
ATOM 949 C CA . THR B 1 18 ? -6.598 18.922 17.406 1 93.94 18 THR B CA 1
ATOM 950 C C . THR B 1 18 ? -5.09 19.125 17.484 1 93.94 18 THR B C 1
ATOM 952 O O . THR B 1 18 ? -4.355 18.734 16.578 1 93.94 18 THR B O 1
ATOM 955 N N . LEU B 1 19 ? -4.617 19.719 18.531 1 95 19 LEU B N 1
ATOM 956 C CA . LEU B 1 19 ? -3.189 19.953 18.719 1 95 19 LEU B CA 1
ATOM 957 C C . LEU B 1 19 ? -2.422 18.641 18.734 1 95 19 LEU B C 1
ATOM 959 O O . LEU B 1 19 ? -1.353 18.531 18.125 1 95 19 LEU B O 1
ATOM 963 N N . ARG B 1 20 ? -3.008 17.641 19.422 1 96 20 ARG B N 1
ATOM 964 C CA . ARG B 1 20 ? -2.363 16.328 19.484 1 96 20 ARG B CA 1
ATOM 965 C C . ARG B 1 20 ? -2.258 15.695 18.109 1 96 20 ARG B C 1
ATOM 967 O O . ARG B 1 20 ? -1.208 15.164 17.734 1 96 20 ARG B O 1
ATOM 974 N N . LEU B 1 21 ? -3.336 15.781 17.344 1 96.5 21 LEU B N 1
ATOM 975 C CA . LEU B 1 21 ? -3.336 15.227 16 1 96.5 21 LEU B CA 1
ATOM 976 C C . LEU B 1 21 ? -2.375 15.984 15.094 1 96.5 21 LEU B C 1
ATOM 978 O O . LEU B 1 21 ? -1.632 15.383 14.32 1 96.5 21 LEU B O 1
ATOM 982 N N . GLN B 1 22 ? -2.326 17.25 15.234 1 97 22 GLN B N 1
ATOM 983 C CA . GLN B 1 22 ? -1.417 18.062 14.438 1 97 22 GLN B CA 1
ATOM 984 C C . GLN B 1 22 ? 0.039 17.734 14.758 1 97 22 GLN B C 1
ATOM 986 O O . GLN B 1 22 ? 0.877 17.656 13.852 1 97 22 GLN B O 1
ATOM 991 N N . SER B 1 23 ? 0.247 17.578 15.961 1 97.81 23 SER B N 1
ATOM 992 C CA . SER B 1 23 ? 1.604 17.234 16.375 1 97.81 23 SER B CA 1
ATOM 993 C C . SER B 1 23 ? 2.029 15.891 15.805 1 97.81 23 SER B C 1
ATOM 995 O O . SER B 1 23 ? 3.137 15.758 15.281 1 97.81 23 SER B O 1
ATOM 997 N N . ARG B 1 24 ? 1.163 14.914 15.898 1 97.94 24 ARG B N 1
ATOM 998 C CA . ARG B 1 24 ? 1.469 13.586 15.391 1 97.94 24 ARG B CA 1
ATOM 999 C C . ARG B 1 24 ? 1.6 13.594 13.867 1 97.94 24 ARG B C 1
ATOM 1001 O O . ARG B 1 24 ? 2.496 12.953 13.312 1 97.94 24 ARG B O 1
ATOM 1008 N N . LEU B 1 25 ? 0.725 14.289 13.203 1 97.94 25 LEU B N 1
ATOM 1009 C CA . LEU B 1 25 ? 0.829 14.453 11.758 1 97.94 25 LEU B CA 1
ATOM 1010 C C . LEU B 1 25 ? 2.168 15.078 11.375 1 97.94 25 LEU B C 1
ATOM 1012 O O . LEU B 1 25 ? 2.812 14.641 10.422 1 97.94 25 LEU B O 1
ATOM 1016 N N . GLY B 1 26 ? 2.621 16.094 12.125 1 97.81 26 GLY B N 1
ATOM 1017 C CA . GLY B 1 26 ? 3.908 16.719 11.891 1 97.81 26 GLY B CA 1
ATOM 1018 C C . GLY B 1 26 ? 5.078 15.773 12.047 1 97.81 26 GLY B C 1
ATOM 1019 O O . GLY B 1 26 ? 6.012 15.789 11.234 1 97.81 26 GLY B O 1
ATOM 1020 N N . GLN B 1 27 ? 4.996 14.992 13.055 1 98.06 27 GLN B N 1
ATOM 1021 C CA . GLN B 1 27 ? 6.043 14 13.305 1 98.06 27 GLN B CA 1
ATOM 1022 C C . GLN B 1 27 ? 6.137 13 12.164 1 98.06 27 GLN B C 1
ATOM 1024 O O . GLN B 1 27 ? 7.23 12.695 11.68 1 98.06 27 GLN B O 1
ATOM 1029 N N . LEU B 1 28 ? 4.996 12.492 11.734 1 97.56 28 LEU B N 1
ATOM 1030 C CA . LEU B 1 28 ? 4.984 11.523 10.648 1 97.56 28 LEU B CA 1
ATOM 1031 C C . LEU B 1 28 ? 5.418 12.164 9.336 1 97.56 28 LEU B C 1
ATOM 1033 O O . LEU B 1 28 ? 6.152 11.555 8.555 1 97.56 28 LEU B O 1
ATOM 1037 N N . ALA B 1 29 ? 4.984 13.336 9.125 1 97.12 29 ALA B N 1
ATOM 1038 C CA . ALA B 1 29 ? 5.395 14.055 7.922 1 97.12 29 ALA B CA 1
ATOM 1039 C C . ALA B 1 29 ? 6.906 14.266 7.895 1 97.12 29 ALA B C 1
ATOM 1041 O O . ALA B 1 29 ? 7.539 14.109 6.848 1 97.12 29 ALA B O 1
ATOM 1042 N N . ALA B 1 30 ? 7.496 14.648 9 1 96.75 30 ALA B N 1
ATOM 1043 C CA . ALA B 1 30 ? 8.945 14.82 9.094 1 96.75 30 ALA B CA 1
ATOM 1044 C C . ALA B 1 30 ? 9.672 13.5 8.828 1 96.75 30 ALA B C 1
ATOM 1046 O O . ALA B 1 30 ? 10.695 13.484 8.148 1 96.75 30 ALA B O 1
ATOM 1047 N N . GLU B 1 31 ? 9.109 12.422 9.398 1 95.12 31 GLU B N 1
ATOM 1048 C CA . GLU B 1 31 ? 9.688 11.109 9.172 1 95.12 31 GLU B CA 1
ATOM 1049 C C . GLU B 1 31 ? 9.648 10.734 7.688 1 95.12 31 GLU B C 1
ATOM 1051 O O . GLU B 1 31 ? 10.625 10.219 7.145 1 95.12 31 GLU B O 1
ATOM 1056 N N . LEU B 1 32 ? 8.562 11.016 7.012 1 93.12 32 LEU B N 1
ATOM 1057 C CA . LEU B 1 32 ? 8.43 10.75 5.582 1 93.12 32 LEU B CA 1
ATOM 1058 C C . LEU B 1 32 ? 9.461 11.555 4.789 1 93.12 32 LEU B C 1
ATOM 1060 O O . LEU B 1 32 ? 10.102 11.023 3.883 1 93.12 32 LEU B O 1
ATOM 1064 N N . ARG B 1 33 ? 9.609 12.844 5.164 1 93.06 33 ARG B N 1
ATOM 1065 C CA . ARG B 1 33 ? 10.578 13.695 4.484 1 93.06 33 ARG B CA 1
ATOM 1066 C C . ARG B 1 33 ? 11.992 13.156 4.645 1 93.06 33 ARG B C 1
ATOM 1068 O O . ARG B 1 33 ? 12.781 13.188 3.699 1 93.06 33 ARG B O 1
ATOM 1075 N N . ARG B 1 34 ? 12.273 12.656 5.773 1 92.12 34 ARG B N 1
ATOM 1076 C CA . ARG B 1 34 ? 13.602 12.102 6.023 1 92.12 34 ARG B CA 1
ATOM 1077 C C . ARG B 1 34 ? 13.875 10.906 5.117 1 92.12 34 ARG B C 1
ATOM 1079 O O . ARG B 1 34 ? 14.961 10.797 4.535 1 92.12 34 ARG B O 1
ATOM 1086 N N . VAL B 1 35 ? 12.891 10.07 5.008 1 86.31 35 VAL B N 1
ATOM 1087 C CA . VAL B 1 35 ? 13.047 8.891 4.168 1 86.31 35 VAL B CA 1
ATOM 1088 C C . VAL B 1 35 ? 13.164 9.305 2.703 1 86.31 35 VAL B C 1
ATOM 1090 O O . VAL B 1 35 ? 13.945 8.727 1.948 1 86.31 35 VAL B O 1
ATOM 1093 N N . GLU B 1 36 ? 12.43 10.297 2.35 1 89.06 36 GLU B N 1
ATOM 1094 C CA . GLU B 1 36 ? 12.352 10.75 0.963 1 89.06 36 GLU B CA 1
ATOM 1095 C C . GLU B 1 36 ? 13.609 11.523 0.562 1 89.06 36 GLU B C 1
ATOM 1097 O O . GLU B 1 36 ? 13.836 11.773 -0.623 1 89.06 36 GLU B O 1
ATOM 1102 N N . GLU B 1 37 ? 14.32 12 1.546 1 90.94 37 GLU B N 1
ATOM 1103 C CA . GLU B 1 37 ? 15.562 12.727 1.268 1 90.94 37 GLU B CA 1
ATOM 1104 C C . GLU B 1 37 ? 16.531 11.859 0.47 1 90.94 37 GLU B C 1
ATOM 1106 O O . GLU B 1 37 ? 17.438 12.383 -0.182 1 90.94 37 GLU B O 1
ATOM 1111 N N . ASP B 1 38 ? 16.344 10.547 0.465 1 88.94 38 ASP B N 1
ATOM 1112 C CA . ASP B 1 38 ? 17.078 9.625 -0.405 1 88.94 38 ASP B CA 1
ATOM 1113 C C . ASP B 1 38 ? 16.25 9.234 -1.62 1 88.94 38 ASP B C 1
ATOM 1115 O O . ASP B 1 38 ? 15.492 8.258 -1.573 1 88.94 38 ASP B O 1
ATOM 1119 N N . PRO B 1 39 ? 16.469 10 -2.656 1 86.69 39 PRO B N 1
ATOM 1120 C CA . PRO B 1 39 ? 15.609 9.812 -3.822 1 86.69 39 PRO B CA 1
ATOM 1121 C C . PRO B 1 39 ? 15.703 8.398 -4.406 1 86.69 39 PRO B C 1
ATOM 1123 O O . PRO B 1 39 ? 14.727 7.895 -4.965 1 86.69 39 PRO B O 1
ATOM 1126 N N . SER B 1 40 ? 16.875 7.844 -4.336 1 87.25 40 SER B N 1
ATOM 1127 C CA . SER B 1 40 ? 17.031 6.488 -4.852 1 87.25 40 SER B CA 1
ATOM 1128 C C . SER B 1 40 ? 16.203 5.492 -4.051 1 87.25 40 SER B C 1
ATOM 1130 O O . SER B 1 40 ? 15.547 4.617 -4.621 1 87.25 40 SER B O 1
ATOM 1132 N N . LEU B 1 41 ? 16.234 5.656 -2.77 1 84.12 41 LEU B N 1
ATOM 1133 C CA . LEU B 1 41 ? 15.445 4.793 -1.903 1 84.12 41 LEU B CA 1
ATOM 1134 C C . LEU B 1 41 ? 13.953 4.992 -2.152 1 84.12 41 LEU B C 1
ATOM 1136 O O . LEU B 1 41 ? 13.203 4.02 -2.25 1 84.12 41 LEU B O 1
ATOM 1140 N N . TYR B 1 42 ? 13.633 6.207 -2.285 1 86.94 42 TYR B N 1
ATOM 1141 C CA . TYR B 1 42 ? 12.227 6.539 -2.527 1 86.94 42 TYR B CA 1
ATOM 1142 C C . TYR B 1 42 ? 11.734 5.906 -3.82 1 86.94 42 TYR B C 1
ATOM 1144 O O . TYR B 1 42 ? 10.688 5.258 -3.838 1 86.94 42 TYR B O 1
ATOM 1152 N N . ALA B 1 43 ? 12.406 6.09 -4.809 1 89.12 43 ALA B N 1
ATOM 1153 C CA . ALA B 1 43 ? 12.023 5.566 -6.117 1 89.12 43 ALA B CA 1
ATOM 1154 C C . ALA B 1 43 ? 11.945 4.043 -6.098 1 89.12 43 ALA B C 1
ATOM 1156 O O . ALA B 1 43 ? 11.008 3.455 -6.652 1 89.12 43 ALA B O 1
ATOM 1157 N N . ARG B 1 44 ? 12.922 3.463 -5.477 1 87.06 44 ARG B N 1
ATOM 1158 C CA . ARG B 1 44 ? 12.953 2.006 -5.41 1 87.06 44 ARG B CA 1
ATOM 1159 C C . ARG B 1 44 ? 11.805 1.473 -4.555 1 87.06 44 ARG B C 1
ATOM 1161 O O . ARG B 1 44 ? 11.219 0.438 -4.875 1 87.06 44 ARG B O 1
ATOM 1168 N N . ALA B 1 45 ? 11.578 2.18 -3.486 1 86.69 45 ALA B N 1
ATOM 1169 C CA . ALA B 1 45 ? 10.453 1.796 -2.637 1 86.69 45 ALA B CA 1
ATOM 1170 C C . ALA B 1 45 ? 9.141 1.868 -3.406 1 86.69 45 ALA B C 1
ATOM 1172 O O . ALA B 1 45 ? 8.328 0.94 -3.35 1 86.69 45 ALA B O 1
ATOM 1173 N N . HIS B 1 46 ? 8.922 2.928 -4.082 1 87.56 46 HIS B N 1
ATOM 1174 C CA . HIS B 1 46 ? 7.719 3.096 -4.883 1 87.56 46 HIS B CA 1
ATOM 1175 C C . HIS B 1 46 ? 7.621 2.027 -5.965 1 87.56 46 HIS B C 1
ATOM 1177 O O . HIS B 1 46 ? 6.539 1.499 -6.23 1 87.56 46 HIS B O 1
ATOM 1183 N N . HIS B 1 47 ? 8.734 1.791 -6.562 1 88.12 47 HIS B N 1
ATOM 1184 C CA . HIS B 1 47 ? 8.758 0.738 -7.574 1 88.12 47 HIS B CA 1
ATOM 1185 C C . HIS B 1 47 ? 8.32 -0.599 -6.984 1 88.12 47 HIS B C 1
ATOM 1187 O O . HIS B 1 47 ? 7.484 -1.297 -7.566 1 88.12 47 HIS B O 1
ATOM 1193 N N . TRP B 1 48 ? 8.906 -0.959 -5.887 1 88.12 48 TRP B N 1
ATOM 1194 C CA . TRP B 1 48 ? 8.555 -2.209 -5.219 1 88.12 48 TRP B CA 1
ATOM 1195 C C . TRP B 1 48 ? 7.059 -2.277 -4.941 1 88.12 48 TRP B C 1
ATOM 1197 O O . TRP B 1 48 ? 6.414 -3.291 -5.223 1 88.12 48 TRP B O 1
ATOM 1207 N N . PHE B 1 49 ? 6.527 -1.241 -4.434 1 86.31 49 PHE B N 1
ATOM 1208 C CA . PHE B 1 49 ? 5.109 -1.221 -4.098 1 86.31 49 PHE B CA 1
ATOM 1209 C C . PHE B 1 49 ? 4.254 -1.317 -5.352 1 86.31 49 PHE B C 1
ATOM 1211 O O . PHE B 1 49 ? 3.203 -1.965 -5.348 1 86.31 49 PHE B O 1
ATOM 1218 N N . ALA B 1 50 ? 4.648 -0.595 -6.336 1 89.5 50 ALA B N 1
ATOM 1219 C CA . ALA B 1 50 ? 3.912 -0.668 -7.594 1 89.5 50 ALA B CA 1
ATOM 1220 C C . ALA B 1 50 ? 3.885 -2.096 -8.133 1 89.5 50 ALA B C 1
ATOM 1222 O O . ALA B 1 50 ? 2.844 -2.572 -8.594 1 89.5 50 ALA B O 1
ATOM 1223 N N . VAL B 1 51 ? 5.02 -2.762 -8.047 1 91.12 51 VAL B N 1
ATOM 1224 C CA . VAL B 1 51 ? 5.117 -4.141 -8.516 1 91.12 51 VAL B CA 1
ATOM 1225 C C . VAL B 1 51 ? 4.254 -5.047 -7.633 1 91.12 51 VAL B C 1
ATOM 1227 O O . VAL B 1 51 ? 3.527 -5.906 -8.141 1 91.12 51 VAL B O 1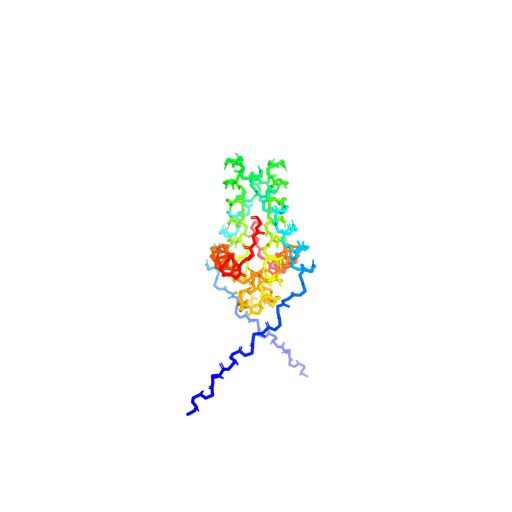
ATOM 1230 N N . GLN B 1 52 ? 4.395 -4.867 -6.355 1 90.62 52 GLN B N 1
ATOM 1231 C CA . GLN B 1 52 ? 3.594 -5.652 -5.426 1 90.62 52 GLN B CA 1
ATOM 1232 C C . GLN B 1 52 ? 2.102 -5.461 -5.684 1 90.62 52 GLN B C 1
ATOM 1234 O O . GLN B 1 52 ? 1.337 -6.426 -5.688 1 90.62 52 GLN B O 1
ATOM 1239 N N . ASN B 1 53 ? 1.685 -4.234 -5.918 1 87.56 53 ASN B N 1
ATOM 1240 C CA . ASN B 1 53 ? 0.286 -3.945 -6.215 1 87.56 53 ASN B CA 1
ATOM 1241 C C . ASN B 1 53 ? -0.164 -4.625 -7.504 1 87.56 53 ASN B C 1
ATOM 1243 O O . ASN B 1 53 ? -1.277 -5.145 -7.582 1 87.56 53 ASN B O 1
ATOM 1247 N N . ALA B 1 54 ? 0.618 -4.512 -8.461 1 92.38 54 ALA B N 1
ATOM 1248 C CA . ALA B 1 54 ? 0.309 -5.18 -9.719 1 92.38 54 ALA B CA 1
ATOM 1249 C C . ALA B 1 54 ? 0.192 -6.688 -9.523 1 92.38 54 ALA B C 1
ATOM 1251 O O . ALA B 1 54 ? -0.701 -7.328 -10.086 1 92.38 54 ALA B O 1
ATOM 1252 N N . TYR B 1 55 ? 1.157 -7.238 -8.734 1 94.06 55 TYR B N 1
ATOM 1253 C CA . TYR B 1 55 ? 1.112 -8.664 -8.43 1 94.06 55 TYR B CA 1
ATOM 1254 C C . TYR B 1 55 ? -0.198 -9.031 -7.746 1 94.06 55 TYR B C 1
ATOM 1256 O O . TYR B 1 55 ? -0.872 -9.984 -8.156 1 94.06 55 TYR B O 1
ATOM 1264 N N . ASP B 1 56 ? -0.571 -8.336 -6.762 1 91.06 56 ASP B N 1
ATOM 1265 C CA . ASP B 1 56 ? -1.798 -8.594 -6.016 1 91.06 56 ASP B CA 1
ATOM 1266 C C . ASP B 1 56 ? -3.023 -8.508 -6.922 1 91.06 56 ASP B C 1
ATOM 1268 O O . ASP B 1 56 ? -3.957 -9.305 -6.789 1 91.06 56 ASP B O 1
ATOM 1272 N N . ALA B 1 57 ? -3.039 -7.559 -7.785 1 89.94 57 ALA B N 1
ATOM 1273 C CA . ALA B 1 57 ? -4.16 -7.391 -8.711 1 89.94 57 ALA B CA 1
ATOM 1274 C C . ALA B 1 57 ? -4.289 -8.602 -9.633 1 89.94 57 ALA B C 1
ATOM 1276 O O . ALA B 1 57 ? -5.395 -9.086 -9.875 1 89.94 57 ALA B O 1
ATOM 1277 N N . LEU B 1 58 ? -3.156 -9.055 -10.102 1 93.88 58 LEU B N 1
ATOM 1278 C CA . LEU B 1 58 ? -3.166 -10.219 -10.977 1 93.88 58 LEU B CA 1
ATOM 1279 C C . LEU B 1 58 ? -3.586 -11.477 -10.219 1 93.88 58 LEU B C 1
ATOM 1281 O O . LEU B 1 58 ? -4.266 -12.344 -10.766 1 93.88 58 LEU B O 1
ATOM 1285 N N . LEU B 1 59 ? -3.148 -11.539 -8.984 1 93.81 59 LEU B N 1
ATOM 1286 C CA . LEU B 1 59 ? -3.545 -12.656 -8.125 1 93.81 59 LEU B CA 1
ATOM 1287 C C . LEU B 1 59 ? -5.059 -12.695 -7.957 1 93.81 59 LEU B C 1
ATOM 1289 O O . LEU B 1 59 ? -5.672 -13.766 -8.07 1 93.81 59 LEU B O 1
ATOM 1293 N N . ARG B 1 60 ? -5.641 -11.602 -7.793 1 91.12 60 ARG B N 1
ATOM 1294 C CA . ARG B 1 60 ? -7.09 -11.516 -7.652 1 91.12 60 ARG B CA 1
ATOM 1295 C C . ARG B 1 60 ? -7.789 -11.922 -8.945 1 91.12 60 ARG B C 1
ATOM 1297 O O . ARG B 1 60 ? -8.812 -12.609 -8.914 1 91.12 60 ARG B O 1
ATOM 1304 N N . GLU B 1 61 ? -7.277 -11.445 -9.977 1 92.5 61 GLU B N 1
ATOM 1305 C CA . GLU B 1 61 ? -7.832 -11.836 -11.273 1 92.5 61 GLU B CA 1
ATOM 1306 C C . GLU B 1 61 ? -7.789 -13.352 -11.453 1 92.5 61 GLU B C 1
ATOM 1308 O O . GLU B 1 61 ? -8.766 -13.953 -11.914 1 92.5 61 GLU B O 1
ATOM 1313 N N . ALA B 1 62 ? -6.605 -13.875 -11.148 1 94.5 62 ALA B N 1
ATOM 1314 C CA . ALA B 1 62 ? -6.449 -15.328 -11.227 1 94.5 62 ALA B CA 1
ATOM 1315 C C . ALA B 1 62 ? -7.457 -16.031 -10.328 1 94.5 62 ALA B C 1
ATOM 1317 O O . ALA B 1 62 ? -8.055 -17.047 -10.727 1 94.5 62 ALA B O 1
ATOM 1318 N N . CYS B 1 63 ? -7.625 -15.508 -9.148 1 93.38 63 CYS B N 1
ATOM 1319 C CA . CYS B 1 63 ? -8.586 -16.078 -8.211 1 93.38 63 CYS B CA 1
ATOM 1320 C C . CYS B 1 63 ? -10 -16.031 -8.789 1 93.38 63 CYS B C 1
ATOM 1322 O O . CYS B 1 63 ? -10.75 -17 -8.68 1 93.38 63 CYS B O 1
ATOM 1324 N N . ARG B 1 64 ? -10.344 -15.008 -9.336 1 90.5 64 ARG B N 1
ATOM 1325 C CA . ARG B 1 64 ? -11.664 -14.883 -9.961 1 90.5 64 ARG B CA 1
ATOM 1326 C C . ARG B 1 64 ? -11.844 -15.922 -11.062 1 90.5 64 ARG B C 1
ATOM 1328 O O . ARG B 1 64 ? -12.883 -16.578 -11.141 1 90.5 64 ARG B O 1
ATOM 1335 N N . LEU B 1 65 ? -10.836 -15.969 -11.859 1 90.69 65 LEU B N 1
ATOM 1336 C CA . LEU B 1 65 ? -10.883 -16.938 -12.953 1 90.69 65 LEU B CA 1
ATOM 1337 C C . LEU B 1 65 ? -11.055 -18.344 -12.422 1 90.69 65 LEU B C 1
ATOM 1339 O O . LEU B 1 65 ? -11.727 -19.172 -13.047 1 90.69 65 LEU B O 1
ATOM 1343 N N . ALA B 1 66 ? -10.461 -18.562 -11.305 1 90.62 66 ALA B N 1
ATOM 1344 C CA . ALA B 1 66 ? -10.508 -19.891 -10.688 1 90.62 66 ALA B CA 1
ATOM 1345 C C . ALA B 1 66 ? -11.75 -20.047 -9.82 1 90.62 66 ALA B C 1
ATOM 1347 O O . ALA B 1 66 ? -11.914 -21.062 -9.133 1 90.62 66 ALA B O 1
ATOM 1348 N N . ASP B 1 67 ? -12.586 -18.969 -9.727 1 88.75 67 ASP B N 1
ATOM 1349 C CA . ASP B 1 67 ? -13.82 -18.953 -8.953 1 88.75 67 ASP B CA 1
ATOM 1350 C C . ASP B 1 67 ? -13.539 -19.094 -7.461 1 88.75 67 ASP B C 1
ATOM 1352 O O . ASP B 1 67 ? -14.211 -19.844 -6.762 1 88.75 67 ASP B O 1
ATOM 1356 N N . LEU B 1 68 ? -12.562 -18.578 -7.078 1 89 68 LEU B N 1
ATOM 1357 C CA . LEU B 1 68 ? -12.227 -18.469 -5.664 1 89 68 LEU B CA 1
ATOM 1358 C C . LEU B 1 68 ? -12.703 -17.141 -5.09 1 89 68 LEU B C 1
ATOM 1360 O O . LEU B 1 68 ? -12.719 -16.125 -5.789 1 89 68 LEU B O 1
ATOM 1364 N N . PRO B 1 69 ? -13.156 -17.203 -3.811 1 82.75 69 PRO B N 1
ATOM 1365 C CA . PRO B 1 69 ? -13.57 -15.938 -3.201 1 82.75 69 PRO B CA 1
ATOM 1366 C C . PRO B 1 69 ? -12.43 -14.922 -3.109 1 82.75 69 PRO B C 1
ATOM 1368 O O . PRO B 1 69 ? -11.281 -15.305 -2.863 1 82.75 69 PRO B O 1
ATOM 1371 N N . THR B 1 70 ? -12.688 -13.875 -3.639 1 76.12 70 THR B N 1
ATOM 1372 C CA . THR B 1 70 ? -11.742 -12.781 -3.463 1 76.12 70 THR B CA 1
ATOM 1373 C C . THR B 1 70 ? -12.32 -11.719 -2.531 1 76.12 70 THR B C 1
ATOM 1375 O O . THR B 1 70 ? -13.484 -11.336 -2.656 1 76.12 70 THR B O 1
ATOM 1378 N N . ASP B 1 71 ? -12.188 -11.914 -1.232 1 62.06 71 ASP B N 1
ATOM 1379 C CA . ASP B 1 71 ? -12.805 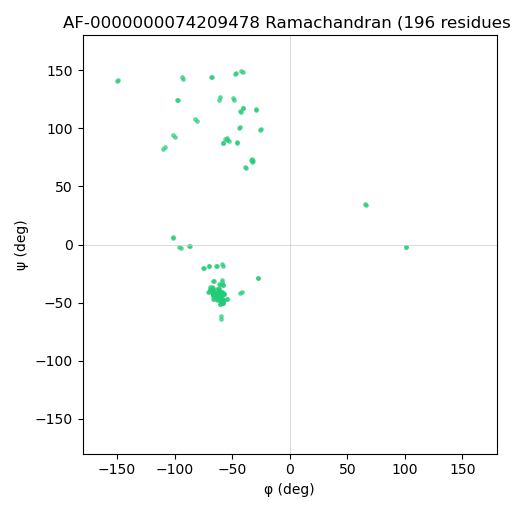-10.938 -0.338 1 62.06 71 ASP B CA 1
ATOM 1380 C C . ASP B 1 71 ? -12.234 -9.539 -0.575 1 62.06 71 ASP B C 1
ATOM 1382 O O . ASP B 1 71 ? -12.961 -8.547 -0.506 1 62.06 71 ASP B O 1
ATOM 1386 N N . ALA B 1 72 ? -10.836 -9.57 -0.232 1 56.41 72 ALA B N 1
ATOM 1387 C CA . ALA B 1 72 ? -10.305 -8.312 0.282 1 56.41 72 ALA B CA 1
ATOM 1388 C C . ALA B 1 72 ? -9.977 -7.348 -0.855 1 56.41 72 ALA B C 1
ATOM 1390 O O . ALA B 1 72 ? -9.461 -7.762 -1.895 1 56.41 72 ALA B O 1
ATOM 1391 N N . ASP B 1 73 ? -10.812 -6.422 -0.932 1 51.62 73 ASP B N 1
ATOM 1392 C CA . ASP B 1 73 ? -10.227 -5.305 -1.665 1 51.62 73 ASP B CA 1
ATOM 1393 C C . ASP B 1 73 ? -8.883 -4.895 -1.06 1 51.62 73 ASP B C 1
ATOM 1395 O O . ASP B 1 73 ? -8.836 -4.406 0.07 1 51.62 73 ASP B O 1
ATOM 1399 N N . PRO B 1 74 ? -7.762 -5.543 -1.545 1 51.06 74 PRO B N 1
ATOM 1400 C CA . PRO B 1 74 ? -6.43 -5.266 -1.003 1 51.06 74 PRO B CA 1
ATOM 1401 C C . PRO B 1 74 ? -6.312 -3.855 -0.43 1 51.06 74 PRO B C 1
ATOM 1403 O O . PRO B 1 74 ? -5.562 -3.635 0.527 1 51.06 74 PRO B O 1
ATOM 1406 N N . LEU B 1 75 ? -7.125 -2.957 -1.034 1 47.16 75 LEU B N 1
ATOM 1407 C CA . LEU B 1 75 ? -7.004 -1.553 -0.658 1 47.16 75 LEU B CA 1
ATOM 1408 C C . LEU B 1 75 ? -7.52 -1.324 0.759 1 47.16 75 LEU B C 1
ATOM 1410 O O . LEU B 1 75 ? -7.141 -0.349 1.412 1 47.16 75 LEU B O 1
ATOM 1414 N N . ARG B 1 76 ? -8.336 -2.357 1.208 1 51.19 76 ARG B N 1
ATOM 1415 C CA . ARG B 1 76 ? -8.93 -2.227 2.535 1 51.19 76 ARG B CA 1
ATOM 1416 C C . ARG B 1 76 ? -8.078 -2.928 3.588 1 51.19 76 ARG B C 1
ATOM 1418 O O . ARG B 1 76 ? -8.32 -2.789 4.785 1 51.19 76 ARG B O 1
ATOM 1425 N N . ALA B 1 77 ? -7.176 -3.438 3.018 1 54.41 77 ALA B N 1
ATOM 1426 C CA . ALA B 1 77 ? -6.453 -4.273 3.969 1 54.41 77 ALA B CA 1
ATOM 1427 C C . ALA B 1 77 ? -5.238 -3.541 4.531 1 54.41 77 ALA B C 1
ATOM 1429 O O . ALA B 1 77 ? -4.598 -2.756 3.826 1 54.41 77 ALA B O 1
ATOM 1430 N N . SER B 1 78 ? -5.129 -3.428 5.801 1 62 78 SER B N 1
ATOM 1431 C CA . SER B 1 78 ? -3.799 -3.119 6.32 1 62 78 SER B CA 1
ATOM 1432 C C . SER B 1 78 ? -2.721 -3.902 5.578 1 62 78 SER B C 1
ATOM 1434 O O . SER B 1 78 ? -3.02 -4.875 4.887 1 62 78 SER B O 1
ATOM 1436 N N . GLU B 1 79 ? -1.564 -3.254 5.488 1 66.38 79 GLU B N 1
ATOM 1437 C CA . GLU B 1 79 ? -0.463 -3.971 4.852 1 66.38 79 GLU B CA 1
ATOM 1438 C C . GLU B 1 79 ? -0.417 -5.426 5.305 1 66.38 79 GLU B C 1
ATOM 1440 O O . GLU B 1 79 ? -0.194 -6.328 4.496 1 66.38 79 GLU B O 1
ATOM 1445 N N . ARG B 1 80 ? -0.645 -5.594 6.574 1 66.81 80 ARG B N 1
ATOM 1446 C CA . ARG B 1 80 ? -0.626 -6.945 7.121 1 66.81 80 ARG B CA 1
ATOM 1447 C C . ARG B 1 80 ? -1.775 -7.777 6.562 1 66.81 80 ARG B C 1
ATOM 1449 O O . ARG B 1 80 ? -1.577 -8.922 6.152 1 66.81 80 ARG B O 1
ATOM 1456 N N . SER B 1 81 ? -2.857 -7.156 6.527 1 74.19 81 SER B N 1
ATOM 1457 C CA . SER B 1 81 ? -4.023 -7.867 6.02 1 74.19 81 SER B CA 1
ATOM 1458 C C . SER B 1 81 ? -3.867 -8.195 4.535 1 74.19 81 SER B C 1
ATOM 1460 O O . SER B 1 81 ? -4.258 -9.281 4.09 1 74.19 81 SER B O 1
ATOM 1462 N N . ALA B 1 82 ? -3.146 -7.266 3.951 1 78.94 82 ALA B N 1
ATOM 1463 C CA . ALA B 1 82 ? -2.916 -7.492 2.527 1 78.94 82 ALA B CA 1
ATOM 1464 C C . ALA B 1 82 ? -1.962 -8.664 2.305 1 78.94 82 ALA B C 1
ATOM 1466 O O . ALA B 1 82 ? -2.164 -9.469 1.396 1 78.94 82 ALA B O 1
ATOM 1467 N N . ALA B 1 83 ? -0.939 -8.711 3.141 1 84.56 83 ALA B N 1
ATOM 1468 C CA . ALA B 1 83 ? 0.039 -9.789 3.049 1 84.56 83 ALA B CA 1
ATOM 1469 C C . ALA B 1 83 ? -0.605 -11.141 3.346 1 84.56 83 ALA B C 1
ATOM 1471 O O . ALA B 1 83 ? -0.324 -12.133 2.67 1 84.56 83 ALA B O 1
ATOM 1472 N N . ASP B 1 84 ? -1.433 -11.172 4.324 1 86.75 84 ASP B N 1
ATOM 1473 C CA . ASP B 1 84 ? -2.137 -12.398 4.688 1 86.75 84 ASP B CA 1
ATOM 1474 C C . ASP B 1 84 ? -3.053 -12.859 3.557 1 86.75 84 ASP B C 1
ATOM 1476 O O . ASP B 1 84 ? -3.102 -14.047 3.238 1 86.75 84 ASP B O 1
ATOM 1480 N N . GLU B 1 85 ? -3.787 -11.914 3.066 1 88.25 85 GLU B N 1
ATOM 1481 C CA . GLU B 1 85 ? -4.695 -12.242 1.973 1 88.25 85 GLU B CA 1
ATOM 1482 C C . GLU B 1 85 ? -3.932 -12.719 0.744 1 88.25 85 GLU B C 1
ATOM 1484 O O . GLU B 1 85 ? -4.355 -13.664 0.072 1 88.25 85 GLU B O 1
ATOM 1489 N N . ARG B 1 86 ? -2.857 -12.125 0.497 1 90.75 86 ARG B N 1
ATOM 1490 C CA . ARG B 1 86 ? -1.997 -12.547 -0.604 1 90.75 86 ARG B CA 1
ATOM 1491 C C . ARG B 1 86 ? -1.556 -13.992 -0.429 1 90.75 86 ARG B C 1
ATOM 1493 O O . ARG B 1 86 ? -1.649 -14.797 -1.362 1 90.75 86 ARG B O 1
ATOM 1500 N N . LEU B 1 87 ? -1.127 -14.242 0.751 1 92.56 87 LEU B N 1
ATOM 1501 C CA . LEU B 1 87 ? -0.69 -15.602 1.045 1 92.56 87 LEU B CA 1
ATOM 1502 C C . LEU B 1 87 ? -1.837 -16.594 0.864 1 92.56 87 LEU B C 1
ATOM 1504 O O . LEU B 1 87 ? -1.652 -17.672 0.281 1 92.56 87 LEU B O 1
ATOM 1508 N N . ARG B 1 88 ? -2.963 -16.219 1.377 1 92.12 88 ARG B N 1
ATOM 1509 C CA . ARG B 1 88 ? -4.141 -17.078 1.241 1 92.12 88 ARG B CA 1
ATOM 1510 C C . ARG B 1 88 ? -4.465 -17.328 -0.226 1 92.12 88 ARG B C 1
ATOM 1512 O O . ARG B 1 88 ? -4.711 -18.469 -0.623 1 92.12 88 ARG B O 1
ATOM 1519 N N . GLU B 1 89 ? -4.543 -16.266 -1.039 1 93.5 89 GLU B N 1
ATOM 1520 C CA . GLU B 1 89 ? -4.832 -16.375 -2.467 1 93.5 89 GLU B CA 1
ATOM 1521 C C . GLU B 1 89 ? -3.795 -17.25 -3.172 1 93.5 89 GLU B C 1
ATOM 1523 O O . GLU B 1 89 ? -4.145 -18.094 -4.008 1 93.5 89 GLU B O 1
ATOM 1528 N N . GLU B 1 90 ? -2.52 -17.078 -2.859 1 95.81 90 GLU B N 1
ATOM 1529 C CA . GLU B 1 90 ? -1.45 -17.875 -3.447 1 95.81 90 GLU B CA 1
ATOM 1530 C C . GLU B 1 90 ? -1.642 -19.359 -3.146 1 95.81 90 GLU B C 1
ATOM 1532 O O . GLU B 1 90 ? -1.509 -20.203 -4.035 1 95.81 90 GLU B O 1
ATOM 1537 N N . LEU B 1 91 ? -1.886 -19.625 -1.919 1 94.88 91 LEU B N 1
ATOM 1538 C CA . LEU B 1 91 ? -2.055 -21.016 -1.484 1 94.88 91 LEU B CA 1
ATOM 1539 C C . LEU B 1 91 ? -3.258 -21.656 -2.168 1 94.88 91 LEU B C 1
ATOM 1541 O O . LEU B 1 91 ? -3.186 -22.797 -2.611 1 94.88 91 LEU B O 1
ATOM 1545 N N . GLU B 1 92 ? -4.332 -20.953 -2.223 1 93.12 92 GLU B N 1
ATOM 1546 C CA . GLU B 1 92 ? -5.543 -21.469 -2.859 1 93.12 92 GLU B CA 1
ATOM 1547 C C . GLU B 1 92 ? -5.301 -21.766 -4.336 1 93.12 92 GLU B C 1
ATOM 1549 O O . GLU B 1 92 ? -5.684 -22.828 -4.828 1 93.12 92 GLU B O 1
ATOM 1554 N N . LEU B 1 93 ? -4.695 -20.844 -5.004 1 94.31 93 LEU B N 1
ATOM 1555 C CA . LEU B 1 93 ? -4.406 -21.062 -6.418 1 94.31 93 LEU B CA 1
ATOM 1556 C C . LEU B 1 93 ? -3.494 -22.266 -6.605 1 94.31 93 LEU B C 1
ATOM 1558 O O . LEU B 1 93 ? -3.715 -23.078 -7.504 1 94.31 93 LEU B O 1
ATOM 1562 N N . SER B 1 94 ? -2.445 -22.359 -5.766 1 94.44 94 SER B N 1
ATOM 1563 C CA . SER B 1 94 ? -1.529 -23.484 -5.836 1 94.44 94 SER B CA 1
ATOM 1564 C C . SER B 1 94 ? -2.268 -24.812 -5.645 1 94.44 94 SER B C 1
ATOM 1566 O O . SER B 1 94 ? -1.968 -25.797 -6.316 1 94.44 94 SER B O 1
ATOM 1568 N N . SER B 1 95 ? -3.182 -24.797 -4.715 1 92.94 95 SER B N 1
ATOM 1569 C CA . SER B 1 95 ? -3.947 -26.016 -4.43 1 92.94 95 SER B CA 1
ATOM 1570 C C . SER B 1 95 ? -4.785 -26.422 -5.633 1 92.94 95 SER B C 1
ATOM 1572 O O . SER B 1 95 ? -5.195 -27.578 -5.738 1 92.94 95 SER B O 1
ATOM 1574 N N . ARG B 1 96 ? -5 -25.516 -6.531 1 89.75 96 ARG B N 1
ATOM 1575 C CA . ARG B 1 96 ? -5.805 -25.781 -7.715 1 89.75 96 ARG B CA 1
ATOM 1576 C C . ARG B 1 96 ? -4.918 -26.031 -8.938 1 89.75 96 ARG B C 1
ATOM 1578 O O . ARG B 1 96 ? -5.402 -26.047 -10.07 1 89.75 96 ARG B O 1
ATOM 1585 N N . GLY B 1 97 ? -3.615 -26.078 -8.688 1 91.44 97 GLY B N 1
ATOM 1586 C CA . GLY B 1 97 ? -2.691 -26.484 -9.734 1 91.44 97 GLY B CA 1
ATOM 1587 C C . GLY B 1 97 ? -1.977 -25.328 -10.398 1 91.44 97 GLY B C 1
ATOM 1588 O O . GLY B 1 97 ? -1.199 -25.531 -11.336 1 91.44 97 GLY B O 1
ATOM 1589 N N . TRP B 1 98 ? -2.262 -24.141 -10.031 1 92.88 98 TRP B N 1
ATOM 1590 C CA . TRP B 1 98 ? -1.547 -23 -10.562 1 92.88 98 TRP B CA 1
ATOM 1591 C C . TRP B 1 98 ? -0.099 -22.984 -10.086 1 92.88 98 TRP B C 1
ATOM 1593 O O . TRP B 1 98 ? 0.193 -23.391 -8.961 1 92.88 98 TRP B O 1
ATOM 1603 N N . SER B 1 99 ? 0.847 -22.531 -10.969 1 92.88 99 SER B N 1
ATOM 1604 C CA . SER B 1 99 ? 2.252 -22.438 -10.586 1 92.88 99 SER B CA 1
ATOM 1605 C C . SER B 1 99 ? 2.945 -21.297 -11.336 1 92.88 99 SER B C 1
ATOM 1607 O O . SER B 1 99 ? 2.625 -21.031 -12.492 1 92.88 99 SER B O 1
ATOM 1609 N N . TRP B 1 100 ? 3.77 -20.688 -10.57 1 94.25 100 TRP B N 1
ATOM 1610 C CA . TRP B 1 100 ? 4.613 -19.656 -11.156 1 94.25 100 TRP B CA 1
ATOM 1611 C C . TRP B 1 100 ? 5.871 -19.438 -10.32 1 94.25 100 TRP B C 1
ATOM 1613 O O . TRP B 1 100 ? 5.926 -19.844 -9.156 1 94.25 100 TRP B O 1
#

Secondary structure (DSSP, 8-state):
--------------HHHHHHHHHHHHHHHHHHH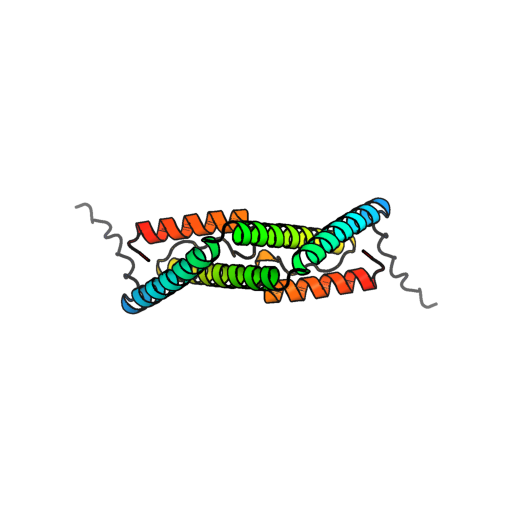HHHT-HHHHHHHHHHHHHHHHHHHHHHHHHHHTT------GGGS-HHHHHHHHHHHHHHHHHTT---/--------------HHHHHHHHHHHHHHHHHHHHHHTSHHHHHHHHHHHHHHHHHHHHHHHHHHHTT------GGGS-HHHHHHHHHHHHHHHHHTT---

Radius of gyration: 22.76 Å; Cα contacts (8 Å, |Δi|>4): 153; chains: 2; bounding box: 54×87×45 Å

Sequence (200 aa):
MVWPFLTRAKPAPDPLVTLRLQSRLGQLAAELRRVEEDPSLYARAHHWFAVQNAYDALLREACRLADLPTDADPLRASERSAADERLREELELSSRGWSWMVWPFLTRAKPAPDPLVTLRLQSRLGQLAAELRRVEEDPSLYARAHHWFAVQNAYDALLREACRLADLPTDADPLRASERSAADERLREELELSSRGWSW